Protein AF-A0A9W9NJ35-F1 (afdb_monomer_lite)

Structure (mmCIF, N/CA/C/O backbone):
data_AF-A0A9W9NJ35-F1
#
_entry.id   AF-A0A9W9NJ35-F1
#
loop_
_atom_site.group_PDB
_atom_site.id
_atom_site.type_symbol
_atom_site.label_atom_id
_atom_site.label_alt_id
_atom_site.label_comp_id
_atom_site.label_asym_id
_atom_site.label_entity_id
_atom_site.label_seq_id
_atom_site.pdbx_PDB_ins_code
_atom_site.Cartn_x
_atom_site.Cartn_y
_atom_site.Cartn_z
_atom_site.occupancy
_atom_site.B_iso_or_equiv
_atom_site.auth_seq_id
_atom_site.auth_comp_id
_atom_site.auth_asym_id
_atom_site.auth_atom_id
_atom_site.pdbx_PDB_model_num
ATOM 1 N N . MET A 1 1 ? 21.154 18.609 -29.945 1.00 45.62 1 MET A N 1
ATOM 2 C CA . MET A 1 1 ? 19.701 18.382 -30.105 1.00 45.62 1 MET A CA 1
ATOM 3 C C . MET A 1 1 ? 19.302 18.944 -31.470 1.00 45.62 1 MET A C 1
ATOM 5 O O . MET A 1 1 ? 18.769 20.033 -31.509 1.00 45.62 1 MET A O 1
ATOM 9 N N . ASN A 1 2 ? 19.671 18.305 -32.590 1.00 49.88 2 ASN A N 1
ATOM 10 C CA . ASN A 1 2 ? 19.372 18.842 -33.936 1.00 49.88 2 ASN A CA 1
ATOM 11 C C . ASN A 1 2 ? 19.050 17.774 -35.007 1.00 49.88 2 ASN A C 1
ATOM 13 O O . ASN A 1 2 ? 18.832 18.149 -36.150 1.00 49.88 2 ASN A O 1
ATOM 17 N N . ASP A 1 3 ? 18.940 16.488 -34.658 1.00 59.53 3 ASP A N 1
ATOM 18 C CA . ASP A 1 3 ? 18.770 15.408 -35.653 1.00 59.53 3 ASP A CA 1
ATOM 19 C C . ASP A 1 3 ? 17.354 14.811 -35.706 1.00 59.53 3 ASP A C 1
ATOM 21 O O . ASP A 1 3 ? 17.168 13.680 -36.142 1.00 59.53 3 ASP A O 1
ATOM 25 N N . ILE A 1 4 ? 16.332 15.551 -35.266 1.00 57.06 4 ILE A N 1
ATOM 26 C CA . ILE A 1 4 ? 14.938 15.096 -35.372 1.00 57.06 4 ILE A CA 1
ATOM 27 C C . ILE A 1 4 ? 14.240 15.953 -36.432 1.00 57.06 4 ILE A C 1
ATOM 29 O O . ILE A 1 4 ? 14.118 17.168 -36.235 1.00 57.06 4 ILE A O 1
ATOM 33 N N . PRO A 1 5 ? 13.802 15.374 -37.568 1.00 60.50 5 PRO A N 1
ATOM 34 C CA . PRO A 1 5 ? 13.042 16.104 -38.572 1.00 60.50 5 PRO A CA 1
ATOM 35 C C . PRO A 1 5 ? 11.816 16.757 -37.931 1.00 60.50 5 PRO A C 1
ATOM 37 O O . PRO A 1 5 ? 11.020 16.081 -37.286 1.00 60.50 5 PRO A O 1
ATOM 40 N N . LYS A 1 6 ? 11.627 18.066 -38.138 1.00 56.66 6 LYS A N 1
ATOM 41 C CA . LYS A 1 6 ? 10.505 18.835 -37.557 1.00 56.66 6 LYS A CA 1
ATOM 42 C C . LYS A 1 6 ? 9.113 18.284 -37.912 1.00 56.66 6 LYS A C 1
ATOM 44 O O . LYS A 1 6 ? 8.142 18.650 -37.264 1.00 56.66 6 LYS A O 1
ATOM 49 N N . SER A 1 7 ? 9.009 17.451 -38.950 1.00 55.34 7 SER A N 1
ATOM 50 C CA . SER A 1 7 ? 7.774 16.793 -39.393 1.00 55.34 7 SER A CA 1
ATOM 51 C C . SER A 1 7 ? 7.452 15.499 -38.641 1.00 55.34 7 SER A C 1
ATOM 53 O O . SER A 1 7 ? 6.355 14.968 -38.795 1.00 55.34 7 SER A O 1
ATOM 55 N N . TRP A 1 8 ? 8.391 14.957 -37.867 1.00 54.59 8 TRP A N 1
ATOM 56 C CA . TRP A 1 8 ? 8.131 13.817 -37.002 1.00 54.59 8 TRP A CA 1
ATOM 57 C C . TRP A 1 8 ? 7.462 14.330 -35.730 1.00 54.59 8 TRP A C 1
ATOM 59 O O . TRP A 1 8 ? 8.058 15.100 -34.980 1.00 54.59 8 TRP A O 1
ATOM 69 N N . ASN A 1 9 ? 6.230 13.883 -35.474 1.00 55.53 9 ASN A N 1
ATOM 70 C CA . ASN A 1 9 ? 5.569 14.037 -34.176 1.00 55.53 9 ASN A CA 1
ATOM 71 C C . ASN A 1 9 ? 6.207 13.070 -33.162 1.00 55.53 9 ASN A C 1
ATOM 73 O O . ASN A 1 9 ? 5.555 12.185 -32.614 1.00 55.53 9 ASN A O 1
ATOM 77 N N . TRP A 1 10 ? 7.529 13.162 -33.032 1.00 54.72 10 TRP A N 1
ATOM 78 C CA . TRP A 1 10 ? 8.332 12.320 -32.172 1.00 54.72 10 TRP A CA 1
ATOM 79 C C . TRP A 1 10 ? 8.261 12.887 -30.760 1.00 54.72 10 TRP A C 1
ATOM 81 O O . TRP A 1 10 ? 8.667 14.024 -30.513 1.00 54.72 10 TRP A O 1
ATOM 91 N N . SER A 1 11 ? 7.729 12.083 -29.849 1.00 58.84 11 SER A N 1
ATOM 92 C CA . SER A 1 11 ? 7.781 12.346 -28.421 1.00 58.84 11 SER A CA 1
ATOM 93 C C . SER A 1 11 ? 8.918 11.516 -27.834 1.00 58.84 11 SER A C 1
ATOM 95 O O . SER A 1 11 ? 9.026 10.333 -28.163 1.00 58.84 11 SER A O 1
ATOM 97 N N . PRO A 1 12 ? 9.760 12.085 -26.954 1.00 57.12 12 PRO A N 1
ATOM 98 C CA . PRO A 1 12 ? 10.625 11.257 -26.137 1.00 57.12 12 PRO A CA 1
ATOM 99 C C . PRO A 1 12 ? 9.782 10.319 -25.281 1.00 57.12 12 PRO A C 1
ATOM 101 O O . PRO A 1 12 ? 10.255 9.255 -24.930 1.00 57.12 12 PRO A O 1
ATOM 104 N N . ASP A 1 13 ? 8.556 10.667 -24.922 1.00 58.81 13 ASP A N 1
ATOM 105 C CA . ASP A 1 13 ? 7.702 9.802 -24.122 1.00 58.81 13 ASP A CA 1
ATOM 106 C C . ASP A 1 13 ? 7.042 8.766 -25.042 1.00 58.81 13 ASP A C 1
ATOM 108 O O . ASP A 1 13 ? 6.435 9.129 -26.049 1.00 58.81 13 ASP A O 1
ATOM 112 N N . GLU A 1 14 ? 7.219 7.476 -24.734 1.00 65.00 14 GLU A N 1
ATOM 113 C CA . GLU A 1 14 ? 6.602 6.354 -25.461 1.00 65.00 14 GLU A CA 1
ATOM 114 C C . GLU A 1 14 ? 5.110 6.319 -25.089 1.00 65.00 14 GLU A C 1
ATOM 116 O O . GLU A 1 14 ? 4.676 5.519 -24.267 1.00 65.00 14 GLU A O 1
ATOM 121 N N . LEU A 1 15 ? 4.349 7.280 -25.626 1.00 65.00 15 LEU A N 1
ATOM 122 C CA . LEU A 1 15 ? 2.943 7.545 -25.288 1.00 65.00 15 LEU A CA 1
ATOM 123 C C . LEU A 1 15 ? 2.001 6.379 -25.639 1.00 65.00 15 LEU A C 1
ATOM 125 O O . LEU A 1 15 ? 0.832 6.410 -25.263 1.00 65.00 15 LEU A O 1
ATOM 129 N N . ASP A 1 16 ? 2.489 5.389 -26.388 1.00 74.81 16 ASP A N 1
ATOM 130 C CA . ASP A 1 16 ? 1.792 4.149 -26.731 1.00 74.81 16 ASP A CA 1
ATOM 131 C C . ASP A 1 16 ? 1.965 3.040 -25.683 1.00 74.81 16 ASP A C 1
ATOM 133 O O . ASP A 1 16 ? 1.246 2.042 -25.741 1.00 74.81 16 ASP A O 1
ATOM 137 N N . LEU A 1 17 ? 2.899 3.192 -24.741 1.00 72.69 17 LEU A N 1
ATOM 138 C CA . LEU A 1 17 ? 3.144 2.223 -23.680 1.00 72.69 17 LEU A CA 1
ATOM 139 C C . LEU A 1 17 ? 2.465 2.648 -22.379 1.00 72.69 17 LEU A C 1
ATOM 141 O O . LEU A 1 17 ? 2.533 3.808 -21.968 1.00 72.69 17 LEU A O 1
ATOM 145 N N . ASP A 1 18 ? 1.847 1.675 -21.709 1.00 73.00 18 ASP A N 1
ATOM 146 C CA . ASP A 1 18 ? 1.444 1.842 -20.317 1.00 73.00 18 ASP A CA 1
ATOM 147 C C . ASP A 1 18 ? 2.703 2.051 -19.468 1.00 73.00 18 ASP A C 1
ATOM 149 O O . ASP A 1 18 ? 3.617 1.223 -19.476 1.00 73.00 18 ASP A O 1
ATOM 153 N N . THR A 1 19 ? 2.735 3.154 -18.721 1.00 70.88 19 THR A N 1
ATOM 154 C CA . THR A 1 19 ? 3.855 3.537 -17.859 1.00 70.88 19 THR A CA 1
ATOM 155 C C . THR A 1 19 ? 4.225 2.472 -16.829 1.00 70.88 19 THR A C 1
ATOM 157 O O . THR A 1 19 ? 5.384 2.422 -16.393 1.00 70.88 19 THR A O 1
ATOM 160 N N . ASP A 1 20 ? 3.262 1.630 -16.450 1.00 71.06 20 ASP A N 1
ATOM 161 C CA . ASP A 1 20 ? 3.437 0.565 -15.465 1.00 71.06 20 ASP A CA 1
ATOM 162 C C . ASP A 1 20 ? 3.867 -0.775 -16.095 1.00 71.06 20 ASP A C 1
ATOM 164 O O . ASP A 1 20 ? 4.310 -1.679 -15.375 1.00 71.06 20 ASP A O 1
ATOM 168 N N . ASP A 1 21 ? 3.851 -0.902 -17.429 1.00 82.88 21 ASP A N 1
ATOM 169 C CA . ASP A 1 21 ? 4.376 -2.077 -18.132 1.00 82.88 21 ASP A CA 1
ATOM 170 C C . ASP A 1 21 ? 5.906 -2.005 -18.264 1.00 82.88 21 ASP A C 1
ATOM 172 O O . ASP A 1 21 ? 6.500 -1.689 -19.301 1.00 82.88 21 ASP A O 1
ATOM 176 N N . ILE A 1 22 ? 6.571 -2.308 -17.146 1.00 84.81 22 ILE A N 1
ATOM 177 C CA . ILE A 1 22 ? 8.034 -2.310 -17.025 1.00 84.81 22 ILE A CA 1
ATOM 178 C C . ILE A 1 22 ? 8.686 -3.204 -18.090 1.00 84.81 22 ILE A C 1
ATOM 180 O O . ILE A 1 22 ? 9.747 -2.856 -18.612 1.00 84.81 22 ILE A O 1
ATOM 184 N N . ASP A 1 23 ? 8.086 -4.353 -18.407 1.00 89.50 23 ASP A N 1
ATOM 185 C CA . ASP A 1 23 ? 8.675 -5.314 -19.338 1.00 89.50 23 ASP A CA 1
ATOM 186 C C . ASP A 1 23 ? 8.563 -4.821 -20.789 1.00 89.50 23 ASP A C 1
ATOM 188 O O . ASP A 1 23 ? 9.555 -4.897 -21.526 1.00 89.50 23 ASP A O 1
ATOM 192 N N . ALA A 1 24 ? 7.429 -4.226 -21.177 1.00 87.69 24 ALA A N 1
ATOM 193 C CA . ALA A 1 24 ? 7.270 -3.589 -22.485 1.00 87.69 24 ALA A CA 1
ATOM 194 C C . ALA A 1 24 ? 8.226 -2.402 -22.665 1.00 87.69 24 ALA A C 1
ATOM 196 O O . ALA A 1 24 ? 8.876 -2.283 -23.706 1.00 87.69 24 ALA A O 1
ATOM 197 N N . HIS A 1 25 ? 8.403 -1.571 -21.633 1.00 86.06 25 HIS A N 1
ATOM 198 C CA . HIS A 1 25 ? 9.371 -0.473 -21.671 1.00 86.06 25 HIS A CA 1
ATOM 199 C C . HIS A 1 25 ? 10.817 -0.963 -21.814 1.00 86.06 25 HIS A C 1
ATOM 201 O O . HIS A 1 25 ? 11.588 -0.376 -22.573 1.00 86.06 25 HIS A O 1
ATOM 207 N N . ILE A 1 26 ? 11.210 -2.043 -21.130 1.00 89.56 26 ILE A N 1
ATOM 208 C CA . ILE A 1 26 ? 12.545 -2.643 -21.300 1.00 89.56 26 ILE A CA 1
ATOM 209 C C . ILE A 1 26 ? 12.735 -3.137 -22.737 1.00 89.56 26 ILE A C 1
ATOM 211 O O . ILE A 1 26 ? 13.785 -2.876 -23.326 1.00 89.56 26 ILE A O 1
ATOM 215 N N . ALA A 1 27 ? 11.744 -3.834 -23.298 1.00 91.75 27 ALA A N 1
ATOM 216 C CA . ALA A 1 27 ? 11.808 -4.349 -24.664 1.00 91.75 27 ALA A CA 1
ATOM 217 C C . ALA A 1 27 ? 11.936 -3.212 -25.690 1.00 91.75 27 ALA A C 1
ATOM 219 O O . ALA A 1 27 ? 12.869 -3.220 -26.494 1.00 91.75 27 ALA A O 1
ATOM 220 N N . ARG A 1 28 ? 11.081 -2.187 -25.592 1.00 88.50 28 ARG A N 1
ATOM 221 C CA . ARG A 1 28 ? 11.110 -1.018 -26.481 1.00 88.50 28 ARG A CA 1
ATOM 222 C C . ARG A 1 28 ? 12.419 -0.245 -26.371 1.00 88.50 28 ARG A C 1
ATOM 224 O O . ARG A 1 28 ? 12.995 0.125 -27.386 1.00 88.50 28 ARG A O 1
ATOM 231 N N . ASN A 1 29 ? 12.930 -0.028 -25.158 1.00 88.31 29 ASN A N 1
ATOM 232 C CA . ASN A 1 29 ? 14.206 0.667 -24.986 1.00 88.31 29 ASN A CA 1
ATOM 233 C C . ASN A 1 29 ? 15.354 -0.089 -25.682 1.00 88.31 29 ASN A C 1
ATOM 235 O O . ASN A 1 29 ? 16.216 0.553 -26.271 1.00 88.31 29 ASN A O 1
ATOM 239 N N . LYS A 1 30 ? 15.360 -1.431 -25.652 1.00 91.62 30 LYS A N 1
ATOM 240 C CA . LYS A 1 30 ? 16.362 -2.245 -26.365 1.00 91.62 30 LYS A CA 1
ATOM 241 C C . LYS A 1 30 ? 16.240 -2.114 -27.885 1.00 91.62 30 LYS A C 1
ATOM 243 O O . LYS A 1 30 ? 17.256 -1.882 -28.529 1.00 91.62 30 LYS A O 1
ATOM 248 N N . GLU A 1 31 ? 15.022 -2.181 -28.421 1.00 91.19 31 GLU A N 1
ATOM 249 C CA . GLU A 1 31 ? 14.735 -1.979 -29.852 1.00 91.19 31 GLU A CA 1
ATOM 250 C C . GLU A 1 31 ? 15.237 -0.608 -30.338 1.00 91.19 31 GLU A C 1
ATOM 252 O O . GLU A 1 31 ? 15.989 -0.519 -31.302 1.00 91.19 31 GLU A O 1
ATOM 257 N N . ARG A 1 32 ? 14.930 0.474 -29.608 1.00 86.62 32 ARG A N 1
ATOM 258 C CA . ARG A 1 32 ? 15.373 1.837 -29.967 1.00 86.62 32 ARG A CA 1
ATOM 259 C C . ARG A 1 32 ? 16.893 2.004 -29.958 1.00 86.62 32 ARG A C 1
ATOM 261 O O . ARG A 1 32 ? 17.424 2.754 -30.777 1.00 86.62 32 ARG A O 1
ATOM 268 N N . ILE A 1 33 ? 17.586 1.335 -29.033 1.00 88.88 33 ILE A N 1
ATOM 269 C CA . ILE A 1 33 ? 19.055 1.324 -28.983 1.00 88.88 33 ILE A CA 1
ATOM 270 C C . ILE A 1 33 ? 19.617 0.599 -30.210 1.00 88.88 33 ILE A C 1
ATOM 272 O O . ILE A 1 33 ? 20.556 1.108 -30.822 1.00 88.88 33 ILE A O 1
ATOM 276 N N . GLU A 1 34 ? 19.040 -0.548 -30.577 1.00 91.88 34 GLU A N 1
ATOM 277 C CA . GLU A 1 34 ? 19.441 -1.335 -31.752 1.00 91.88 34 GLU A CA 1
ATOM 278 C C . GLU A 1 34 ? 19.224 -0.562 -33.063 1.00 91.88 34 GLU A C 1
ATOM 280 O O . GLU A 1 34 ? 20.121 -0.520 -33.904 1.00 91.88 34 GLU A O 1
ATOM 285 N N . ASP A 1 35 ? 18.109 0.163 -33.176 1.00 88.69 35 ASP A N 1
ATOM 286 C CA . ASP A 1 35 ? 17.793 1.038 -34.315 1.00 88.69 35 ASP A CA 1
ATOM 287 C C . ASP A 1 35 ? 18.640 2.326 -34.366 1.00 88.69 35 ASP A C 1
ATOM 289 O O . ASP A 1 35 ? 18.513 3.135 -35.291 1.00 88.69 35 ASP A O 1
ATOM 293 N N . GLY A 1 36 ? 19.483 2.577 -33.359 1.00 84.94 36 GLY A N 1
ATOM 294 C CA . GLY A 1 36 ? 20.287 3.797 -33.261 1.00 84.94 36 GLY A CA 1
ATOM 295 C C . GLY A 1 36 ? 19.465 5.069 -33.016 1.00 84.94 36 GLY A C 1
ATOM 296 O O . GLY A 1 36 ? 19.964 6.182 -33.214 1.00 84.94 36 GLY A O 1
ATOM 297 N N . ILE A 1 37 ? 18.219 4.942 -32.556 1.00 77.38 37 ILE A N 1
ATOM 298 C CA . ILE A 1 37 ? 17.334 6.070 -32.252 1.00 77.38 37 ILE A CA 1
ATOM 299 C C . ILE A 1 37 ? 17.707 6.611 -30.874 1.00 77.38 37 ILE A C 1
ATOM 301 O O . ILE A 1 37 ? 17.349 6.035 -29.854 1.00 77.38 37 ILE A O 1
ATOM 305 N N . LEU A 1 38 ? 18.426 7.738 -30.832 1.00 80.62 38 LEU A N 1
ATOM 306 C CA . LEU A 1 38 ? 18.873 8.398 -29.591 1.00 80.62 38 LEU A CA 1
ATOM 307 C C . LEU A 1 38 ? 19.425 7.412 -28.534 1.00 80.62 38 LEU A C 1
ATOM 309 O O . LEU A 1 38 ? 18.987 7.443 -27.378 1.00 80.62 38 LEU A O 1
ATOM 313 N N . PRO A 1 39 ? 20.405 6.560 -28.883 1.00 83.88 39 PRO A N 1
ATOM 314 C CA . PRO A 1 39 ? 20.797 5.399 -28.079 1.00 83.88 39 PRO A CA 1
ATOM 315 C C . PRO A 1 39 ? 21.138 5.770 -26.631 1.00 83.88 39 PRO A C 1
ATOM 317 O O . PRO A 1 39 ? 20.656 5.143 -25.696 1.00 83.88 39 PRO A O 1
ATOM 320 N N . ARG A 1 40 ? 21.843 6.888 -26.415 1.00 83.81 40 ARG A N 1
ATOM 321 C CA . ARG A 1 40 ? 22.195 7.372 -25.070 1.00 83.81 40 ARG A CA 1
ATOM 322 C C . ARG A 1 40 ? 20.981 7.670 -24.174 1.00 83.81 40 ARG A C 1
ATOM 324 O O . ARG A 1 40 ? 21.056 7.472 -22.963 1.00 83.81 40 ARG A O 1
ATOM 331 N N . LEU A 1 41 ? 19.882 8.185 -24.734 1.00 84.88 41 LEU A N 1
ATOM 332 C CA . LEU A 1 41 ? 18.653 8.452 -23.975 1.00 84.88 41 LEU A CA 1
ATOM 333 C C . LEU A 1 41 ? 18.012 7.133 -23.532 1.00 84.88 41 LEU A C 1
ATOM 335 O O . LEU A 1 41 ? 17.668 6.967 -22.359 1.00 84.88 41 LEU A O 1
ATOM 339 N N . PHE A 1 42 ? 17.889 6.191 -24.464 1.00 85.88 42 PHE A N 1
ATOM 340 C CA . PHE A 1 42 ? 17.260 4.901 -24.213 1.00 85.88 42 PHE A CA 1
ATOM 341 C C . PHE A 1 42 ? 18.121 3.978 -23.342 1.00 85.88 42 PHE A C 1
ATOM 343 O O . PHE A 1 42 ? 17.565 3.234 -22.545 1.00 85.88 42 PHE A O 1
ATOM 350 N N . GLU A 1 43 ? 19.450 4.103 -23.352 1.00 89.06 43 GLU A N 1
ATOM 351 C CA . GLU A 1 43 ? 20.352 3.441 -22.393 1.00 89.06 43 GLU A CA 1
ATOM 352 C C . GLU A 1 43 ? 20.153 3.929 -20.950 1.00 89.06 43 GLU A C 1
ATOM 354 O O . GLU A 1 43 ? 20.239 3.153 -19.995 1.00 89.06 43 GLU A O 1
ATOM 359 N N . ILE A 1 44 ? 19.917 5.232 -20.753 1.00 87.12 44 ILE A N 1
ATOM 360 C CA . ILE A 1 44 ? 19.599 5.778 -19.425 1.00 87.12 44 ILE A CA 1
ATOM 361 C C . ILE A 1 44 ? 18.261 5.209 -18.953 1.00 87.12 44 ILE A C 1
ATOM 363 O O . ILE A 1 44 ? 18.173 4.705 -17.836 1.00 87.12 44 ILE A O 1
ATOM 367 N N . ARG A 1 45 ? 17.240 5.234 -19.814 1.00 87.06 45 ARG A N 1
ATOM 368 C CA . ARG A 1 45 ? 15.911 4.705 -19.484 1.00 87.06 45 ARG A CA 1
ATOM 369 C C . ARG A 1 45 ? 15.919 3.208 -19.230 1.00 87.06 45 ARG A C 1
ATOM 371 O O . ARG A 1 45 ? 15.330 2.775 -18.245 1.00 87.06 45 ARG A O 1
ATOM 378 N N . LEU A 1 46 ? 16.616 2.435 -20.059 1.00 89.62 46 LEU A N 1
ATOM 379 C CA . LEU A 1 46 ? 16.770 0.996 -19.886 1.00 89.62 46 LEU A CA 1
ATOM 380 C C . LEU A 1 46 ? 17.305 0.678 -18.489 1.00 89.62 46 LEU A C 1
ATOM 382 O O . LEU A 1 46 ? 16.680 -0.099 -17.776 1.00 89.62 46 LEU A O 1
ATOM 386 N N . ARG A 1 47 ? 18.374 1.356 -18.051 1.00 90.19 47 ARG A N 1
ATOM 387 C CA . ARG A 1 47 ? 18.923 1.178 -16.696 1.00 90.19 47 ARG A CA 1
ATOM 388 C C . ARG A 1 47 ? 17.911 1.486 -15.595 1.00 90.19 47 ARG A C 1
ATOM 390 O O . ARG A 1 47 ? 17.871 0.779 -14.592 1.00 90.19 47 ARG A O 1
ATOM 397 N N . GLU A 1 48 ? 17.102 2.530 -15.751 1.00 88.06 48 GLU 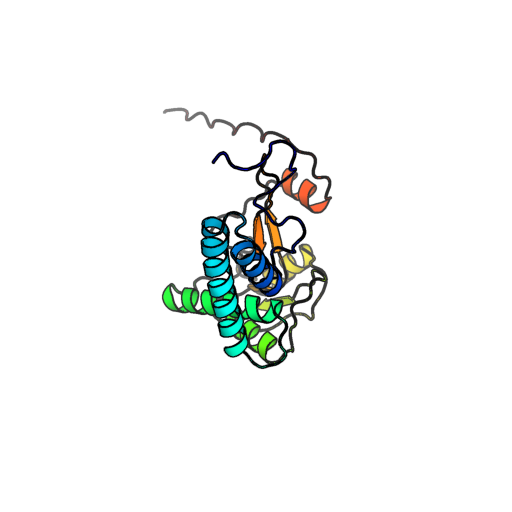A N 1
ATOM 398 C CA . GLU A 1 48 ? 16.070 2.870 -14.765 1.00 88.06 48 GLU A CA 1
ATOM 399 C C . GLU A 1 48 ? 14.956 1.814 -14.713 1.00 88.06 48 GLU A C 1
ATOM 401 O O . GLU A 1 48 ? 14.571 1.383 -13.626 1.00 88.06 48 GLU A O 1
ATOM 406 N N . TYR A 1 49 ? 14.480 1.324 -15.860 1.00 86.81 49 TYR A N 1
ATOM 407 C CA . TYR A 1 49 ? 13.481 0.251 -15.888 1.00 86.81 49 TYR A CA 1
ATOM 408 C C . TYR A 1 49 ? 14.044 -1.097 -15.414 1.00 86.81 49 TYR A C 1
ATOM 410 O O . TYR A 1 49 ? 13.341 -1.832 -14.727 1.00 86.81 49 TYR A O 1
ATOM 418 N N . GLU A 1 50 ? 15.312 -1.413 -15.684 1.00 90.69 50 GLU A N 1
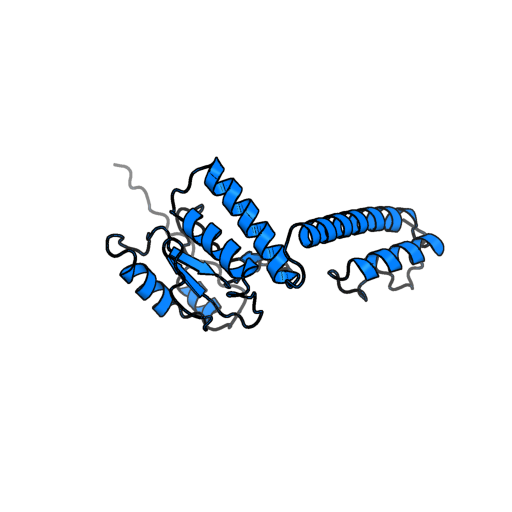ATOM 419 C CA . GLU A 1 50 ? 15.976 -2.609 -15.148 1.00 90.69 50 GLU A CA 1
ATOM 420 C C . GLU A 1 50 ? 16.073 -2.567 -13.617 1.00 90.69 50 GLU A C 1
ATOM 422 O O . GLU A 1 50 ? 15.785 -3.569 -12.959 1.00 90.69 50 GLU A O 1
ATOM 427 N N . LYS A 1 51 ? 16.386 -1.404 -13.025 1.00 89.69 51 LYS A N 1
ATOM 428 C CA . LYS A 1 51 ? 16.318 -1.215 -11.564 1.00 89.69 51 LYS A CA 1
ATOM 429 C C . LYS A 1 51 ? 14.897 -1.412 -11.037 1.00 89.69 51 LYS A C 1
ATOM 431 O O . LYS A 1 51 ? 14.718 -2.113 -10.043 1.00 89.69 51 LYS A O 1
ATOM 436 N N . LYS A 1 52 ? 13.889 -0.828 -11.700 1.00 86.38 52 LYS A N 1
ATOM 437 C CA . LYS A 1 52 ? 12.472 -1.007 -11.328 1.00 86.38 52 LYS A CA 1
ATOM 438 C C . LYS A 1 52 ? 12.059 -2.477 -11.382 1.00 86.38 52 LYS A C 1
ATOM 440 O O . LYS A 1 52 ? 11.406 -2.955 -10.460 1.00 86.38 52 LYS A O 1
ATOM 445 N N . LYS A 1 53 ? 12.479 -3.208 -12.418 1.00 88.94 53 LYS A N 1
ATOM 446 C CA . LYS A 1 53 ? 12.229 -4.647 -12.555 1.00 88.94 53 LYS A CA 1
ATOM 447 C C . LYS A 1 53 ? 12.892 -5.445 -11.439 1.00 88.94 53 LYS A C 1
ATOM 449 O O . LYS A 1 53 ? 12.219 -6.232 -10.789 1.00 88.94 53 LYS A O 1
ATOM 454 N N . ALA A 1 54 ? 14.172 -5.199 -11.163 1.00 89.81 54 ALA A N 1
ATOM 455 C CA . ALA A 1 54 ? 14.877 -5.871 -10.075 1.00 89.81 54 ALA A CA 1
ATOM 456 C C . ALA A 1 54 ? 14.197 -5.624 -8.717 1.00 89.81 54 ALA A C 1
ATOM 458 O O . ALA A 1 54 ? 14.039 -6.552 -7.927 1.00 89.81 54 ALA A O 1
ATOM 459 N N . TYR A 1 55 ? 13.738 -4.394 -8.471 1.00 86.38 55 TYR A N 1
ATOM 460 C CA . TYR A 1 55 ? 12.972 -4.057 -7.273 1.00 86.38 55 TYR A CA 1
ATOM 461 C C . TYR A 1 55 ? 11.617 -4.782 -7.225 1.00 86.38 55 TYR A C 1
ATOM 463 O O . TYR A 1 55 ? 11.277 -5.371 -6.200 1.00 86.38 55 TYR A O 1
ATOM 471 N N . ARG A 1 56 ? 10.869 -4.821 -8.338 1.00 86.12 56 ARG A N 1
ATOM 472 C CA . ARG A 1 56 ? 9.616 -5.590 -8.464 1.00 86.12 56 ARG A CA 1
ATOM 473 C C . ARG A 1 56 ? 9.837 -7.066 -8.139 1.00 86.12 56 ARG A C 1
ATOM 475 O O . ARG A 1 56 ? 9.123 -7.628 -7.313 1.00 86.12 56 ARG A O 1
ATOM 482 N N . ASP A 1 57 ? 10.843 -7.677 -8.748 1.00 88.88 57 ASP A N 1
ATOM 483 C CA . ASP A 1 57 ? 11.147 -9.098 -8.585 1.00 88.88 57 ASP A CA 1
ATOM 484 C C . ASP A 1 57 ? 11.623 -9.403 -7.147 1.00 88.88 57 ASP A C 1
ATOM 486 O O . ASP A 1 57 ? 11.269 -10.434 -6.564 1.00 88.88 57 ASP A O 1
ATOM 490 N N . GLN A 1 58 ? 12.347 -8.472 -6.514 1.00 89.81 58 GLN A N 1
ATOM 491 C CA . GLN A 1 58 ? 12.693 -8.546 -5.093 1.00 89.81 58 GLN A CA 1
ATOM 492 C C . GLN A 1 58 ? 11.447 -8.499 -4.197 1.00 89.81 58 GLN A C 1
ATOM 494 O O . GLN A 1 58 ? 11.323 -9.314 -3.283 1.00 89.81 58 GLN A O 1
ATOM 499 N N . MET A 1 59 ? 10.506 -7.586 -4.454 1.00 87.38 59 MET A N 1
ATOM 500 C CA . MET A 1 59 ? 9.258 -7.514 -3.688 1.00 87.38 59 MET A CA 1
ATOM 501 C C . MET A 1 59 ? 8.452 -8.810 -3.814 1.00 87.38 59 MET A C 1
ATOM 503 O O . MET A 1 59 ? 8.059 -9.375 -2.793 1.00 87.38 59 MET A O 1
ATOM 507 N N . ILE A 1 60 ? 8.282 -9.317 -5.041 1.00 88.31 60 ILE A N 1
ATOM 508 C CA . ILE A 1 60 ? 7.569 -10.573 -5.319 1.00 88.31 60 ILE A CA 1
ATOM 509 C C . ILE A 1 60 ? 8.221 -11.745 -4.582 1.00 88.31 60 ILE A C 1
ATOM 511 O O . ILE A 1 60 ? 7.531 -12.533 -3.941 1.00 88.31 60 ILE A O 1
ATOM 515 N N . SER A 1 61 ? 9.549 -11.861 -4.644 1.00 90.06 61 SER A N 1
ATOM 516 C CA . SER A 1 61 ? 10.274 -12.955 -3.982 1.00 90.06 61 SER A CA 1
ATOM 517 C C . SER A 1 61 ? 10.257 -12.873 -2.452 1.00 90.06 61 SER A C 1
ATOM 519 O O . SER A 1 61 ? 10.458 -13.891 -1.790 1.00 90.06 61 SER A O 1
ATOM 521 N N . SER A 1 62 ? 9.989 -11.694 -1.881 1.00 88.62 62 SER A N 1
ATOM 522 C CA . SER A 1 62 ? 9.899 -11.489 -0.430 1.00 88.62 62 SER A CA 1
ATOM 523 C C . SER A 1 62 ? 8.562 -11.915 0.188 1.00 88.62 62 SER A C 1
ATOM 525 O O . SER A 1 62 ? 8.426 -11.887 1.415 1.00 88.62 62 SER A O 1
ATOM 527 N N . GLU A 1 63 ? 7.581 -12.289 -0.636 1.00 92.38 63 GLU A N 1
ATOM 528 C CA . GLU A 1 63 ? 6.220 -12.615 -0.214 1.00 92.38 63 GLU A CA 1
ATOM 529 C C . GLU A 1 63 ? 5.755 -14.000 -0.705 1.00 92.38 63 GLU A C 1
ATOM 531 O O . GLU A 1 63 ? 6.333 -14.576 -1.632 1.00 92.38 63 GLU A O 1
ATOM 536 N N . PRO A 1 64 ? 4.708 -14.583 -0.084 1.00 89.88 64 PRO A N 1
ATOM 537 C CA . PRO A 1 64 ? 4.118 -15.834 -0.545 1.00 89.88 64 PRO A CA 1
ATOM 538 C C . PRO A 1 64 ? 3.677 -15.772 -2.014 1.00 89.88 64 PRO A C 1
ATOM 540 O O . PRO A 1 64 ? 3.085 -14.794 -2.471 1.00 89.88 64 PRO A O 1
ATOM 543 N N . LYS A 1 65 ? 3.901 -16.866 -2.755 1.00 89.69 65 LYS A N 1
ATOM 544 C CA . LYS A 1 65 ? 3.477 -16.978 -4.160 1.00 89.69 65 LYS A CA 1
ATOM 545 C C . LYS A 1 65 ? 1.967 -16.790 -4.295 1.00 89.69 65 LYS A C 1
ATOM 547 O O . LYS A 1 65 ? 1.218 -17.319 -3.479 1.00 89.69 65 LYS A O 1
ATOM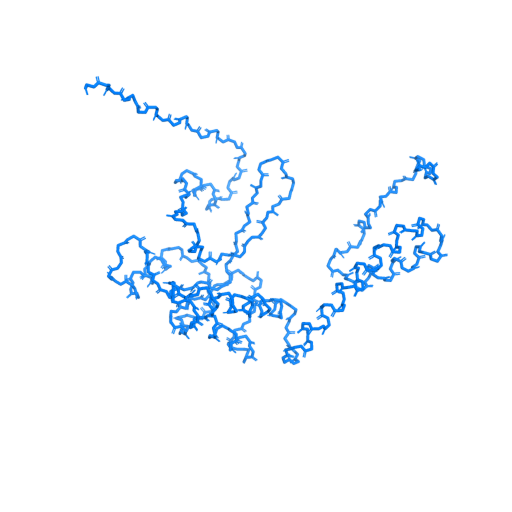 552 N N . GLY A 1 66 ? 1.520 -16.136 -5.367 1.00 86.75 66 GLY A N 1
ATOM 553 C CA . GLY A 1 66 ? 0.099 -16.013 -5.720 1.00 86.75 66 GLY A CA 1
ATOM 554 C C . GLY A 1 66 ? -0.629 -14.816 -5.104 1.00 86.75 66 GLY A C 1
ATOM 555 O O . GLY A 1 66 ? -1.852 -14.784 -5.153 1.00 86.75 66 GLY A O 1
ATOM 556 N N . LEU A 1 67 ? 0.094 -13.860 -4.516 1.00 89.44 67 LEU A N 1
ATOM 557 C CA . LEU A 1 67 ? -0.460 -12.548 -4.177 1.00 89.44 67 LEU A CA 1
ATOM 558 C C . LEU A 1 67 ? -0.476 -11.641 -5.415 1.00 89.44 67 LEU A C 1
ATOM 560 O O . LEU A 1 67 ? 0.393 -11.753 -6.282 1.00 89.44 67 LEU A O 1
ATOM 564 N N . SER A 1 68 ? -1.462 -10.746 -5.491 1.00 89.06 68 SER A N 1
ATOM 565 C CA . SER A 1 68 ? -1.522 -9.724 -6.538 1.00 89.06 68 SER A CA 1
ATOM 566 C C . SER A 1 68 ? -0.418 -8.679 -6.339 1.00 89.06 68 SER A C 1
ATOM 568 O O . SER A 1 68 ? 0.048 -8.451 -5.220 1.00 89.06 68 SER A O 1
ATOM 570 N N . MET A 1 69 ? -0.006 -8.005 -7.418 1.00 83.31 69 MET A N 1
ATOM 571 C CA . MET A 1 69 ? 1.003 -6.944 -7.316 1.00 83.31 69 MET A CA 1
ATOM 572 C C . MET A 1 69 ? 0.559 -5.804 -6.398 1.00 83.31 69 MET A C 1
ATOM 574 O O . MET A 1 69 ? 1.384 -5.274 -5.661 1.00 83.31 69 MET A O 1
ATOM 578 N N . SER A 1 70 ? -0.732 -5.466 -6.380 1.00 83.88 70 SER A N 1
ATOM 579 C CA . SER A 1 70 ? -1.261 -4.434 -5.487 1.00 83.88 70 SER A CA 1
ATOM 580 C C . SER A 1 70 ? -1.123 -4.826 -4.015 1.00 83.88 70 SER A C 1
ATOM 582 O O . SER A 1 70 ? -0.675 -4.011 -3.211 1.00 83.88 70 SER A O 1
ATOM 584 N N . VAL A 1 71 ? -1.399 -6.090 -3.673 1.00 89.00 71 VAL A N 1
ATOM 585 C CA . VAL A 1 71 ? -1.179 -6.613 -2.315 1.00 89.00 71 VAL A CA 1
ATOM 586 C C . VAL A 1 71 ? 0.308 -6.615 -1.955 1.00 89.00 71 VAL A C 1
ATOM 588 O O . VAL A 1 71 ? 0.667 -6.226 -0.848 1.00 89.00 71 VAL A O 1
ATOM 591 N N . ILE A 1 72 ? 1.193 -7.005 -2.877 1.00 89.38 72 ILE A N 1
ATOM 592 C CA . ILE A 1 72 ? 2.647 -7.010 -2.639 1.00 89.38 72 ILE A CA 1
ATOM 593 C C . ILE A 1 72 ? 3.167 -5.589 -2.384 1.00 89.38 72 ILE A C 1
ATOM 595 O O . ILE A 1 72 ? 3.917 -5.368 -1.432 1.00 89.38 72 ILE A O 1
ATOM 599 N N . THR A 1 73 ? 2.745 -4.617 -3.193 1.00 84.81 73 THR A N 1
ATOM 600 C CA . THR A 1 73 ? 3.085 -3.202 -2.994 1.00 84.81 73 THR A CA 1
ATOM 601 C C . THR A 1 73 ? 2.586 -2.714 -1.637 1.00 84.81 73 THR A C 1
ATOM 603 O O . THR A 1 73 ? 3.358 -2.133 -0.874 1.00 84.81 73 THR A O 1
ATOM 606 N N . ARG A 1 74 ? 1.333 -3.025 -1.281 1.00 88.19 74 ARG A N 1
ATOM 607 C CA . ARG A 1 74 ? 0.759 -2.641 0.014 1.00 88.19 74 ARG A CA 1
ATOM 608 C C . ARG A 1 74 ? 1.500 -3.273 1.193 1.00 88.19 74 ARG A C 1
ATOM 610 O O . ARG A 1 74 ? 1.794 -2.589 2.171 1.00 88.19 74 ARG A O 1
ATOM 617 N N . LEU A 1 75 ? 1.870 -4.550 1.096 1.00 90.75 75 LEU A N 1
ATOM 618 C CA . LEU A 1 75 ? 2.686 -5.244 2.097 1.00 90.75 75 LEU A CA 1
ATOM 619 C C . LEU A 1 75 ? 4.052 -4.578 2.291 1.00 90.75 75 LEU A C 1
ATOM 621 O O . LEU A 1 75 ? 4.523 -4.483 3.425 1.00 90.75 75 LEU A O 1
ATOM 625 N N . THR A 1 76 ? 4.679 -4.092 1.220 1.00 87.44 76 THR A N 1
ATOM 626 C CA . THR A 1 76 ? 5.934 -3.333 1.312 1.00 87.44 76 THR A CA 1
ATOM 627 C C . THR A 1 76 ? 5.730 -2.026 2.083 1.00 87.44 76 THR A C 1
ATOM 629 O O . THR A 1 76 ? 6.454 -1.793 3.054 1.00 87.44 76 THR A O 1
ATOM 632 N N . SER A 1 77 ? 4.690 -1.245 1.765 1.00 86.62 77 SER A N 1
ATOM 633 C CA . SER A 1 77 ? 4.335 -0.028 2.516 1.00 86.62 77 SER A CA 1
ATOM 634 C C . SER A 1 77 ? 4.074 -0.316 3.998 1.00 86.62 77 SER A C 1
ATOM 636 O O . SER A 1 77 ? 4.610 0.366 4.871 1.00 86.62 77 SER A O 1
ATOM 638 N N . LEU A 1 78 ? 3.309 -1.369 4.311 1.00 89.19 78 LEU A N 1
ATOM 639 C CA . LEU A 1 78 ? 3.020 -1.781 5.690 1.00 89.19 78 LEU A CA 1
ATOM 640 C C . LEU A 1 78 ? 4.286 -2.181 6.458 1.00 89.19 78 LEU A C 1
ATOM 642 O O . LEU A 1 78 ? 4.431 -1.831 7.629 1.00 89.19 78 LEU A O 1
ATOM 646 N N . LYS A 1 79 ? 5.232 -2.883 5.822 1.00 91.12 79 LYS A N 1
ATOM 647 C CA . LYS A 1 79 ? 6.523 -3.219 6.447 1.00 91.12 79 LYS A CA 1
ATOM 648 C C . LYS A 1 79 ? 7.358 -1.981 6.744 1.00 91.12 79 LYS A C 1
ATOM 650 O O . LYS A 1 79 ? 8.026 -1.945 7.774 1.00 91.12 79 LYS A O 1
ATOM 655 N N . ASP A 1 80 ? 7.360 -0.998 5.855 1.00 86.50 80 ASP A N 1
ATOM 656 C CA . ASP A 1 80 ? 8.124 0.227 6.069 1.00 86.50 80 ASP A CA 1
ATOM 657 C C . ASP A 1 80 ? 7.487 1.093 7.159 1.00 86.50 80 ASP A C 1
ATOM 659 O O . ASP A 1 80 ? 8.199 1.551 8.055 1.00 86.50 80 ASP A O 1
ATOM 663 N N . MET A 1 81 ? 6.154 1.193 7.194 1.00 86.25 81 MET A N 1
ATOM 664 C CA . MET A 1 81 ? 5.432 1.807 8.316 1.00 86.25 81 MET A CA 1
ATOM 665 C C . MET A 1 81 ? 5.726 1.100 9.636 1.00 86.25 81 MET A C 1
ATOM 667 O O . MET A 1 81 ? 6.036 1.761 10.624 1.00 86.25 81 MET A O 1
ATOM 671 N N . LYS A 1 82 ? 5.717 -0.239 9.654 1.00 90.75 82 LYS A N 1
ATOM 672 C CA . LYS A 1 82 ? 6.091 -1.024 10.835 1.00 90.75 82 LYS A CA 1
ATOM 673 C C . LYS A 1 82 ? 7.476 -0.636 11.354 1.00 90.75 82 LYS A C 1
ATOM 675 O O . LYS A 1 82 ? 7.608 -0.334 12.535 1.00 90.75 82 LYS A O 1
ATOM 680 N N . LYS A 1 83 ? 8.490 -0.588 10.481 1.00 90.38 83 LYS A N 1
ATOM 681 C CA . LYS A 1 83 ? 9.856 -0.186 10.868 1.00 90.38 83 LYS A CA 1
ATOM 682 C C . LYS A 1 83 ? 9.895 1.234 11.437 1.00 90.38 83 LYS A C 1
ATOM 684 O O . LYS A 1 83 ? 10.637 1.487 12.381 1.00 90.38 83 LYS A O 1
ATOM 689 N N . ILE A 1 84 ? 9.136 2.164 10.850 1.00 87.81 84 ILE A N 1
ATOM 690 C CA . ILE A 1 84 ? 9.069 3.558 11.311 1.00 87.81 84 ILE A CA 1
ATOM 691 C C . ILE A 1 84 ? 8.444 3.629 12.707 1.00 87.81 84 ILE A C 1
ATOM 693 O O . ILE A 1 84 ? 9.033 4.256 13.583 1.00 87.81 84 ILE A O 1
ATOM 697 N N . LEU A 1 85 ? 7.315 2.953 12.931 1.00 87.06 85 LEU A N 1
ATOM 698 C CA . LEU A 1 85 ? 6.634 2.905 14.230 1.00 87.06 85 LEU A CA 1
ATOM 699 C C . LEU A 1 85 ? 7.503 2.232 15.304 1.00 87.06 85 LEU A C 1
ATOM 701 O O . LEU A 1 85 ? 7.611 2.732 16.419 1.00 87.06 85 LEU A O 1
ATOM 705 N N . GLU A 1 86 ? 8.194 1.140 14.965 1.00 91.25 86 GLU A N 1
ATOM 706 C CA . GLU A 1 86 ? 9.128 0.464 15.879 1.00 91.25 86 GLU A CA 1
ATOM 707 C C . GLU A 1 86 ? 10.329 1.347 16.253 1.00 91.25 86 GLU A C 1
ATOM 709 O O . GLU A 1 86 ? 10.821 1.277 17.378 1.00 91.25 86 GLU A O 1
ATOM 714 N N . LYS A 1 87 ? 10.807 2.185 15.325 1.00 91.12 87 LYS A N 1
ATOM 715 C CA . LYS A 1 87 ? 11.972 3.054 15.539 1.00 91.12 87 LYS A CA 1
ATOM 716 C C . LYS A 1 87 ? 11.628 4.353 16.266 1.00 91.12 87 LYS A C 1
ATOM 718 O O . LYS A 1 87 ? 12.391 4.782 17.129 1.00 91.12 87 LYS A O 1
ATOM 723 N N . ASN A 1 88 ? 10.538 5.004 15.872 1.00 90.56 88 ASN A N 1
ATOM 724 C CA . ASN A 1 88 ? 10.197 6.357 16.311 1.00 90.56 88 ASN A CA 1
ATOM 725 C C . ASN A 1 88 ? 9.182 6.370 17.463 1.00 90.56 88 ASN A C 1
ATOM 727 O O . ASN A 1 88 ? 8.957 7.422 18.052 1.00 90.56 88 ASN A O 1
ATOM 731 N N . GLY A 1 89 ? 8.605 5.214 17.796 1.00 83.75 89 GLY A N 1
ATOM 732 C CA . GLY A 1 89 ? 7.522 5.092 18.760 1.00 83.75 89 GLY A CA 1
ATOM 733 C C . GLY A 1 89 ? 6.158 4.996 18.079 1.00 83.75 89 GLY A C 1
ATOM 734 O O . GLY A 1 89 ? 5.946 5.475 16.966 1.00 83.75 89 GLY A O 1
ATOM 735 N N . ASP A 1 90 ? 5.227 4.357 18.779 1.00 88.06 90 ASP A N 1
ATOM 736 C CA . ASP A 1 90 ? 3.868 4.089 18.311 1.00 88.06 90 ASP A CA 1
ATOM 737 C C . ASP A 1 90 ? 2.860 4.950 19.081 1.00 88.06 90 ASP A C 1
ATOM 739 O O . ASP A 1 90 ? 1.981 4.451 19.783 1.00 88.06 90 ASP A O 1
ATOM 743 N N . GLU A 1 91 ? 3.032 6.274 19.014 1.00 84.62 91 GLU A N 1
ATOM 744 C CA . GLU A 1 91 ? 2.242 7.217 19.818 1.00 84.62 91 GLU A CA 1
ATOM 745 C C . GLU A 1 91 ? 0.736 7.074 19.590 1.00 84.62 91 GLU A C 1
ATOM 747 O O . GLU A 1 91 ? -0.038 7.322 20.514 1.00 84.62 91 GLU A O 1
ATOM 752 N N . ASN A 1 92 ? 0.329 6.638 18.399 1.00 83.12 92 ASN A N 1
ATOM 753 C CA . ASN A 1 92 ? -1.068 6.481 18.002 1.00 83.12 92 ASN A CA 1
ATOM 754 C C . ASN A 1 92 ? -1.538 5.025 18.006 1.00 83.12 92 ASN A C 1
ATOM 756 O O . ASN A 1 92 ? -2.615 4.744 17.491 1.00 83.12 92 ASN A O 1
ATOM 760 N N . GLU A 1 93 ? -0.773 4.118 18.619 1.00 88.12 93 GLU A N 1
ATOM 761 C CA . GLU A 1 93 ? -1.137 2.712 18.852 1.00 88.12 93 GLU A CA 1
ATOM 762 C C . GLU A 1 93 ? -1.485 1.930 17.564 1.00 88.12 93 GLU A C 1
ATOM 764 O O . GLU A 1 93 ? -2.345 1.044 17.559 1.00 88.12 93 GLU A O 1
ATOM 769 N N . GLN A 1 94 ? -0.818 2.251 16.453 1.00 88.56 94 GLN A N 1
ATOM 770 C CA . GLN A 1 94 ? -1.062 1.683 15.125 1.00 88.56 94 GLN A CA 1
ATOM 771 C C . GLN A 1 94 ? -0.266 0.410 14.846 1.00 88.56 94 GLN A C 1
ATOM 773 O O . GLN A 1 94 ? -0.626 -0.355 13.947 1.00 88.56 94 GLN A O 1
ATOM 778 N N . LEU A 1 95 ? 0.782 0.113 15.617 1.00 91.12 95 LEU A N 1
ATOM 779 C CA . LEU A 1 95 ? 1.646 -1.042 15.364 1.00 91.12 95 LEU A CA 1
ATOM 780 C C . LEU A 1 95 ? 0.863 -2.363 15.393 1.00 91.12 95 LEU A C 1
ATOM 782 O O . LEU A 1 95 ? 1.133 -3.275 14.608 1.00 91.12 95 LEU A O 1
ATOM 786 N N . SER A 1 96 ? -0.143 -2.460 16.265 1.00 94.50 96 SER A N 1
ATOM 787 C CA . SER A 1 96 ? -1.027 -3.631 16.334 1.00 94.50 96 SER A CA 1
ATOM 788 C C . SER A 1 96 ? -1.867 -3.791 15.064 1.00 94.50 96 SER A C 1
ATOM 790 O O . SER A 1 96 ? -1.971 -4.902 14.544 1.00 94.50 96 SER A O 1
ATOM 792 N N . ASN A 1 97 ? -2.406 -2.693 14.522 1.00 92.69 97 ASN A N 1
ATOM 793 C CA . ASN A 1 97 ? -3.166 -2.699 13.268 1.00 92.69 97 ASN A CA 1
ATOM 794 C C . ASN A 1 97 ? -2.275 -3.085 12.087 1.00 92.69 97 ASN A C 1
ATOM 796 O O . ASN A 1 97 ? -2.614 -3.995 11.337 1.00 92.69 97 ASN A O 1
ATOM 800 N N . VAL A 1 98 ? -1.094 -2.473 11.971 1.00 93.69 98 VAL A N 1
ATOM 801 C CA . VAL A 1 98 ? -0.136 -2.770 10.895 1.00 93.69 98 VAL A CA 1
ATOM 802 C C . VAL A 1 98 ? 0.259 -4.248 10.896 1.00 93.69 98 VAL A C 1
ATOM 804 O O . VAL A 1 98 ? 0.245 -4.898 9.850 1.00 93.69 98 VAL A O 1
ATOM 807 N N . ASN A 1 99 ? 0.564 -4.821 12.064 1.00 96.44 99 ASN A N 1
ATOM 808 C CA . ASN A 1 99 ? 0.878 -6.247 12.168 1.00 96.44 99 ASN A CA 1
ATOM 809 C C . ASN A 1 99 ? -0.305 -7.136 11.755 1.00 96.44 99 ASN A C 1
ATOM 811 O O . ASN A 1 99 ? -0.104 -8.142 11.069 1.00 96.44 99 ASN A O 1
ATOM 815 N N . ALA A 1 100 ? -1.524 -6.769 12.153 1.00 96.81 100 ALA A N 1
ATOM 816 C CA . ALA A 1 100 ? -2.724 -7.523 11.818 1.00 96.81 100 ALA A CA 1
ATOM 817 C C . ALA A 1 100 ? -3.052 -7.463 10.317 1.00 96.81 100 ALA A C 1
ATOM 819 O O . ALA A 1 100 ? -3.376 -8.491 9.728 1.00 96.81 100 ALA A O 1
ATOM 820 N N . LEU A 1 101 ? -2.861 -6.309 9.674 1.00 95.06 101 LEU A N 1
ATOM 821 C CA . LEU A 1 101 ? -3.023 -6.132 8.228 1.00 95.06 101 LEU A CA 1
ATOM 822 C C . LEU A 1 101 ? -2.007 -6.949 7.430 1.00 95.06 101 LEU A C 1
ATOM 824 O O . LEU A 1 101 ? -2.386 -7.676 6.513 1.00 95.06 101 LEU A O 1
ATOM 828 N N . ILE A 1 102 ? -0.722 -6.900 7.809 1.00 95.12 102 ILE A N 1
ATOM 829 C CA . ILE A 1 102 ? 0.323 -7.729 7.180 1.00 95.12 102 ILE A CA 1
ATOM 830 C C . ILE A 1 102 ? -0.069 -9.207 7.234 1.00 95.12 102 ILE A C 1
ATOM 832 O O . ILE A 1 102 ? 0.081 -9.931 6.247 1.00 95.12 102 ILE A O 1
ATOM 836 N N . LYS A 1 103 ? -0.570 -9.659 8.388 1.00 96.62 103 LYS A N 1
ATOM 837 C CA . LYS A 1 103 ? -1.046 -11.030 8.563 1.00 96.62 103 LYS A CA 1
ATOM 838 C C . LYS A 1 103 ? -2.244 -11.320 7.653 1.00 96.62 103 LYS A C 1
ATOM 840 O O . LYS A 1 103 ? -2.194 -12.296 6.913 1.00 96.62 103 LYS A O 1
ATOM 845 N N . ALA A 1 104 ? -3.260 -10.460 7.652 1.00 95.50 104 ALA A N 1
ATOM 846 C CA . ALA A 1 104 ? -4.488 -10.651 6.885 1.00 95.50 104 ALA A CA 1
ATOM 847 C C . ALA A 1 104 ? -4.247 -10.745 5.369 1.00 95.50 104 ALA A C 1
ATOM 849 O O . ALA A 1 104 ? -4.802 -11.626 4.712 1.00 95.50 104 ALA A O 1
ATOM 850 N N . TYR A 1 105 ? -3.363 -9.907 4.818 1.00 94.56 105 TYR A N 1
ATOM 851 C CA . TYR A 1 105 ? -2.978 -9.986 3.404 1.00 94.56 105 TYR A CA 1
ATOM 852 C C . TYR A 1 105 ? -2.198 -11.261 3.074 1.00 94.56 105 TYR A C 1
ATOM 854 O O . TYR A 1 105 ? -2.454 -11.907 2.060 1.00 94.56 105 TYR A O 1
ATOM 862 N N . ARG A 1 106 ? -1.256 -11.666 3.935 1.00 94.81 106 ARG A N 1
ATOM 863 C CA . ARG A 1 106 ? -0.469 -12.895 3.725 1.00 94.81 106 ARG A CA 1
ATOM 864 C C . ARG A 1 106 ? -1.312 -14.158 3.823 1.00 94.81 106 ARG A C 1
ATOM 866 O O . ARG A 1 106 ? -1.085 -15.102 3.069 1.00 94.81 106 ARG A O 1
ATOM 873 N N . GLU A 1 107 ? -2.277 -14.165 4.736 1.00 94.56 107 GLU A N 1
ATOM 874 C CA . GLU A 1 107 ? -3.248 -15.248 4.914 1.00 94.56 107 GLU A CA 1
ATOM 875 C C . GLU A 1 107 ? -4.394 -15.187 3.895 1.00 94.56 107 GLU A C 1
ATOM 877 O O . GLU A 1 107 ? -5.192 -16.118 3.824 1.00 94.56 107 GLU A O 1
ATOM 882 N N . ARG A 1 108 ? -4.449 -14.129 3.071 1.00 92.06 108 ARG A N 1
ATOM 883 C CA . ARG A 1 108 ? -5.492 -13.883 2.062 1.00 92.06 108 ARG A CA 1
ATOM 884 C C . ARG A 1 108 ? -6.903 -13.821 2.649 1.00 92.06 108 ARG A C 1
ATOM 886 O O . ARG A 1 108 ? -7.878 -14.105 1.959 1.00 92.06 108 ARG A O 1
ATOM 893 N N . THR A 1 109 ? -7.020 -13.454 3.923 1.00 91.94 109 THR A N 1
ATOM 894 C CA . THR A 1 109 ? -8.309 -13.121 4.549 1.00 91.94 109 THR A CA 1
ATOM 895 C C . THR A 1 109 ? -8.731 -11.692 4.225 1.00 91.94 109 THR A C 1
ATOM 897 O O . THR A 1 109 ? -9.890 -11.332 4.410 1.00 91.94 109 THR A O 1
ATOM 900 N N . LEU A 1 110 ? -7.783 -10.886 3.748 1.00 89.81 110 LEU A N 1
ATOM 901 C CA . LEU A 1 110 ? -7.988 -9.570 3.174 1.00 89.81 110 LEU A CA 1
ATOM 902 C C . LEU A 1 110 ? -7.330 -9.544 1.794 1.00 89.81 110 LEU A C 1
ATOM 904 O O . LEU A 1 110 ? -6.225 -10.062 1.621 1.00 89.81 110 LEU A O 1
ATOM 908 N N . ASP A 1 111 ? -8.011 -8.938 0.830 1.00 85.75 111 ASP A N 1
ATOM 909 C CA . ASP A 1 111 ? -7.469 -8.664 -0.495 1.00 85.75 111 ASP A CA 1
ATOM 910 C C . ASP A 1 111 ? -7.574 -7.168 -0.773 1.00 85.75 111 ASP A C 1
ATOM 912 O O . ASP A 1 111 ? -8.375 -6.455 -0.164 1.00 85.75 111 ASP A O 1
ATOM 916 N N . TRP A 1 112 ? -6.733 -6.693 -1.678 1.00 77.56 112 TRP A N 1
ATOM 917 C CA . TRP A 1 112 ? -6.722 -5.306 -2.090 1.00 77.56 112 TRP A CA 1
ATOM 918 C C . TRP A 1 112 ? -7.648 -5.121 -3.282 1.00 77.56 112 TRP A C 1
ATOM 920 O O . TRP A 1 112 ? -7.257 -5.320 -4.435 1.00 77.56 112 TRP A O 1
ATOM 930 N N . SER A 1 113 ? -8.899 -4.775 -2.999 1.00 68.81 113 SER A N 1
ATOM 931 C CA . SER A 1 113 ? -9.907 -4.579 -4.029 1.00 68.81 113 SER A CA 1
ATOM 932 C C . SER A 1 113 ? -9.905 -3.137 -4.543 1.00 68.81 113 SER A C 1
ATOM 934 O O . SER A 1 113 ? -9.880 -2.166 -3.791 1.00 68.81 113 SER A O 1
ATOM 936 N N . GLN A 1 114 ? -9.956 -2.987 -5.868 1.00 67.56 114 GLN A N 1
ATOM 937 C CA . GLN A 1 114 ? -10.108 -1.684 -6.533 1.00 67.56 114 GLN A CA 1
ATOM 938 C C . GLN A 1 114 ? -11.554 -1.161 -6.495 1.00 67.56 114 GLN A C 1
ATOM 940 O O . GLN A 1 114 ? -11.845 -0.114 -7.064 1.00 67.56 114 GLN A O 1
ATOM 945 N N . ASP A 1 115 ? -12.466 -1.880 -5.838 1.00 76.62 115 ASP A N 1
ATOM 946 C CA . ASP A 1 115 ? -13.878 -1.509 -5.718 1.00 76.62 115 ASP A CA 1
ATOM 947 C C . ASP A 1 115 ? -14.125 -0.397 -4.682 1.00 76.62 115 ASP A C 1
ATOM 949 O O . ASP A 1 115 ? -15.269 -0.012 -4.466 1.00 76.62 115 ASP A O 1
ATOM 953 N N . GLY A 1 116 ? -13.063 0.137 -4.067 1.00 75.81 116 GLY A N 1
ATOM 954 C CA . GLY A 1 116 ? -13.140 1.256 -3.126 1.00 75.81 116 GLY A CA 1
ATOM 955 C C . GLY A 1 116 ? -13.702 0.876 -1.758 1.00 75.81 116 GLY A C 1
ATOM 956 O O . GLY A 1 116 ? -14.066 1.760 -0.981 1.00 75.81 116 GLY A O 1
ATOM 957 N N . LYS A 1 117 ? -13.788 -0.423 -1.451 1.00 86.69 117 LYS A N 1
ATOM 958 C CA . LYS A 1 117 ? -14.254 -0.894 -0.149 1.00 86.69 117 LYS A CA 1
ATOM 959 C C . LYS A 1 117 ? -13.200 -0.728 0.928 1.00 86.69 117 LYS A C 1
ATOM 961 O O . LYS A 1 117 ? -12.004 -0.893 0.700 1.00 86.69 117 LYS A O 1
ATOM 966 N N . VAL A 1 118 ? -13.687 -0.488 2.138 1.00 89.31 118 VAL A N 1
ATOM 967 C CA . VAL A 1 118 ? -12.873 -0.303 3.329 1.00 89.31 118 VAL A CA 1
ATOM 968 C C . VAL A 1 118 ? -13.081 -1.411 4.348 1.00 89.31 118 VAL A C 1
ATOM 970 O O . VAL A 1 118 ? -14.142 -2.040 4.424 1.00 89.31 118 VAL A O 1
ATOM 973 N N . THR A 1 119 ? -12.066 -1.607 5.183 1.00 91.44 119 THR A N 1
ATOM 974 C CA . THR A 1 119 ? -12.185 -2.357 6.436 1.00 91.44 119 THR A CA 1
ATOM 975 C C . THR A 1 119 ? -11.718 -1.499 7.605 1.00 91.44 119 THR A C 1
ATOM 977 O O . THR A 1 119 ? -10.716 -0.791 7.516 1.00 91.44 119 THR A O 1
ATOM 980 N N . TYR A 1 120 ? -12.452 -1.561 8.712 1.00 91.62 120 TYR A N 1
ATOM 981 C CA . TYR A 1 120 ? -12.130 -0.861 9.950 1.00 91.62 120 TYR A CA 1
ATOM 982 C C . TYR A 1 120 ? -11.372 -1.791 10.888 1.00 91.62 120 TYR A C 1
ATOM 984 O O . TYR A 1 120 ? -11.726 -2.965 11.028 1.00 91.62 120 TYR A O 1
ATOM 992 N N . TRP A 1 121 ? -10.355 -1.259 11.553 1.00 92.56 121 TRP A N 1
ATOM 993 C CA . TRP A 1 121 ? -9.495 -2.002 12.463 1.00 92.56 121 TRP A CA 1
ATOM 994 C C . TRP A 1 121 ? -9.320 -1.236 13.766 1.00 92.56 121 TRP A C 1
ATOM 996 O O . TRP A 1 121 ? -9.207 -0.012 13.770 1.00 92.56 121 TRP A O 1
ATOM 1006 N N . TYR A 1 122 ? -9.292 -1.962 14.880 1.00 92.38 122 TYR A N 1
ATOM 1007 C CA . TYR A 1 122 ? -8.982 -1.394 16.184 1.00 92.38 122 TYR A CA 1
ATOM 1008 C C . TYR A 1 122 ? -8.070 -2.324 16.975 1.00 92.38 122 TYR A C 1
ATOM 1010 O O . TYR A 1 122 ? -8.412 -3.487 17.208 1.00 92.38 122 TYR A O 1
ATOM 1018 N N . LYS A 1 123 ? -6.899 -1.818 17.377 1.00 91.75 123 LYS A N 1
ATOM 1019 C CA . LYS A 1 123 ? -5.884 -2.543 18.167 1.00 91.75 123 LYS A CA 1
ATOM 1020 C C . LYS A 1 123 ? -5.590 -3.955 17.638 1.00 91.75 123 LYS A C 1
ATOM 1022 O O . LYS A 1 123 ? -5.508 -4.921 18.393 1.00 91.75 123 LYS A O 1
ATOM 1027 N N . GLY A 1 124 ? -5.442 -4.076 16.321 1.00 93.38 124 GLY A N 1
ATOM 1028 C CA . GLY A 1 124 ? -5.143 -5.325 15.619 1.00 93.38 124 GLY A CA 1
ATOM 1029 C C . GLY A 1 124 ? -6.352 -6.220 15.336 1.00 93.38 124 GLY A C 1
ATOM 1030 O O . GLY A 1 124 ? -6.176 -7.331 14.842 1.00 93.38 124 GLY A O 1
ATOM 1031 N N . THR A 1 125 ? -7.573 -5.764 15.625 1.00 95.12 125 THR A N 1
ATOM 1032 C CA . THR A 1 125 ? -8.808 -6.518 15.366 1.00 95.12 125 THR A CA 1
ATOM 1033 C C . THR A 1 125 ? -9.586 -5.901 14.214 1.00 95.12 125 THR A C 1
ATOM 1035 O O . THR A 1 125 ? -9.925 -4.721 14.261 1.00 95.12 125 THR A O 1
ATOM 1038 N N . GLN A 1 126 ? -9.921 -6.710 13.209 1.00 94.69 126 GLN A N 1
ATOM 1039 C CA . GLN A 1 126 ? -10.823 -6.315 12.131 1.00 94.69 126 GLN A CA 1
ATOM 1040 C C . GLN A 1 126 ? -12.257 -6.201 12.663 1.00 94.69 126 GLN A C 1
ATOM 1042 O O . GLN A 1 126 ? -12.805 -7.156 13.213 1.00 94.69 126 GLN A O 1
ATOM 1047 N N . LEU A 1 127 ? -12.873 -5.036 12.492 1.00 93.00 127 LEU A N 1
ATOM 1048 C CA . LEU A 1 127 ? -14.214 -4.729 12.995 1.00 93.00 127 LEU A CA 1
ATOM 1049 C C . LEU A 1 127 ? -15.315 -5.047 11.982 1.00 93.00 127 LEU A C 1
ATOM 1051 O O . LEU A 1 127 ? -16.475 -5.222 12.357 1.00 93.00 127 LEU A O 1
ATOM 1055 N N . CYS A 1 128 ? -14.969 -5.118 10.696 1.00 91.94 128 CYS A N 1
ATOM 1056 C CA . CYS A 1 128 ? -15.925 -5.362 9.630 1.00 91.94 128 CYS A CA 1
ATOM 1057 C C . CYS A 1 128 ? -15.321 -6.099 8.431 1.00 91.94 128 CYS A C 1
ATOM 1059 O O . CYS A 1 128 ? -14.132 -5.991 8.140 1.00 91.94 128 CYS A O 1
ATOM 1061 N N . GLN A 1 129 ? -16.176 -6.810 7.696 1.00 91.81 129 GLN A N 1
ATOM 1062 C CA . GLN A 1 129 ? -15.874 -7.248 6.332 1.00 91.81 129 GLN A CA 1
ATOM 1063 C C . GLN A 1 129 ? -15.841 -6.044 5.369 1.00 91.81 129 GLN A C 1
ATOM 1065 O O . GLN A 1 129 ? -16.505 -5.043 5.676 1.00 91.81 129 GLN A O 1
ATOM 1070 N N . PRO A 1 130 ? -15.126 -6.146 4.226 1.00 91.50 130 PRO A N 1
ATOM 1071 C CA . PRO A 1 130 ? -15.038 -5.080 3.230 1.00 91.50 130 PRO A CA 1
ATOM 1072 C C . PRO A 1 130 ? -16.412 -4.529 2.836 1.00 91.50 130 PRO A C 1
ATOM 1074 O O . PRO A 1 130 ? -17.301 -5.290 2.443 1.00 91.50 130 PRO A O 1
ATOM 1077 N N . ARG A 1 131 ? -16.587 -3.212 2.951 1.00 89.94 131 ARG A N 1
ATOM 1078 C CA . ARG A 1 131 ? -17.847 -2.499 2.679 1.00 89.94 131 ARG A CA 1
ATOM 1079 C C . ARG A 1 131 ? -17.588 -1.080 2.183 1.00 89.94 131 ARG A C 1
ATOM 1081 O O . ARG A 1 131 ? -16.461 -0.607 2.268 1.00 89.94 131 ARG A O 1
ATOM 1088 N N . ASP A 1 132 ? -18.622 -0.408 1.697 1.00 90.19 132 ASP A N 1
ATOM 1089 C CA . ASP A 1 132 ? -18.508 0.981 1.250 1.00 90.19 132 ASP A CA 1
ATOM 1090 C C . ASP A 1 132 ? -18.130 1.908 2.413 1.00 90.19 132 ASP A C 1
ATOM 1092 O O . ASP A 1 132 ? -18.571 1.717 3.549 1.00 90.19 132 ASP A O 1
ATOM 1096 N N . PHE A 1 133 ? -17.297 2.910 2.133 1.00 86.38 133 PHE A N 1
ATOM 1097 C CA . PHE A 1 133 ? -16.892 3.889 3.135 1.00 86.38 133 PHE A CA 1
ATOM 1098 C C . PHE A 1 133 ? -18.039 4.851 3.453 1.00 86.38 133 PHE A C 1
ATOM 1100 O O . PHE A 1 133 ? -18.502 5.586 2.581 1.00 86.38 133 PHE A O 1
ATOM 1107 N N . ILE A 1 134 ? -18.454 4.882 4.720 1.00 86.38 134 ILE A N 1
ATOM 1108 C CA . ILE A 1 134 ? -19.465 5.809 5.235 1.00 86.38 134 ILE A CA 1
ATOM 1109 C C . ILE A 1 134 ? -18.833 6.608 6.377 1.00 86.38 134 ILE A C 1
ATOM 1111 O O . ILE A 1 134 ? -18.353 6.040 7.363 1.00 86.38 134 ILE A O 1
ATOM 1115 N N . ILE A 1 135 ? -18.809 7.936 6.248 1.00 82.31 135 ILE A N 1
ATOM 1116 C CA . ILE A 1 135 ? -18.137 8.812 7.218 1.00 82.31 135 ILE A CA 1
ATOM 1117 C C . ILE A 1 135 ? -18.839 8.800 8.581 1.00 82.31 135 ILE A C 1
ATOM 1119 O O . ILE A 1 135 ? -18.177 8.820 9.618 1.00 82.31 135 ILE A O 1
ATOM 1123 N N . GLU A 1 136 ? -20.167 8.700 8.602 1.00 86.88 136 GLU A N 1
ATOM 1124 C CA . GLU A 1 136 ? -20.948 8.569 9.830 1.00 86.88 136 GLU A CA 1
ATOM 1125 C C . GLU A 1 136 ? -20.594 7.273 10.571 1.00 86.88 136 GLU A C 1
ATOM 1127 O O . GLU A 1 136 ? -20.365 7.316 11.779 1.00 86.88 136 GLU A O 1
ATOM 1132 N N . GLU A 1 137 ? -20.446 6.150 9.852 1.00 87.12 137 GLU A N 1
ATOM 1133 C CA . GLU A 1 137 ? -20.023 4.867 10.436 1.00 87.12 137 GLU A CA 1
ATOM 1134 C C . GLU A 1 137 ? -18.616 4.980 11.034 1.00 87.12 137 GLU A C 1
ATOM 1136 O O . GLU A 1 137 ? -18.393 4.550 12.166 1.00 87.12 137 GLU A O 1
ATOM 1141 N N . LEU A 1 138 ? -17.676 5.613 10.322 1.00 85.56 138 LEU A N 1
ATOM 1142 C CA . LEU A 1 138 ? -16.329 5.876 10.838 1.00 85.56 138 LEU A CA 1
ATOM 1143 C C . LEU A 1 138 ? -16.380 6.647 12.167 1.00 85.56 138 LEU A C 1
ATOM 1145 O O . LEU A 1 138 ? -15.729 6.255 13.137 1.00 85.56 138 LEU A O 1
ATOM 1149 N N . ILE A 1 139 ? -17.151 7.735 12.222 1.00 83.06 139 ILE A N 1
ATOM 1150 C CA . ILE A 1 139 ? -17.272 8.577 13.419 1.00 83.06 139 ILE A CA 1
ATOM 1151 C C . ILE A 1 139 ? -17.904 7.792 14.574 1.00 83.06 139 ILE A C 1
ATOM 1153 O O . ILE A 1 139 ? -17.428 7.872 15.709 1.00 83.06 139 ILE A O 1
ATOM 1157 N N . GLU A 1 140 ? -18.968 7.036 14.310 1.00 87.12 140 GLU A N 1
ATOM 1158 C CA . GLU A 1 140 ? -19.648 6.218 15.317 1.00 87.12 140 GLU A CA 1
ATOM 1159 C C . GLU A 1 140 ? -18.745 5.111 15.864 1.00 87.12 140 GLU A C 1
ATOM 1161 O O . GLU A 1 140 ? -18.660 4.931 17.082 1.00 87.12 140 GLU A O 1
ATOM 1166 N N . LEU A 1 141 ? -18.026 4.404 14.988 1.00 87.25 141 LEU A N 1
ATOM 1167 C CA . LEU A 1 141 ? -17.072 3.373 15.383 1.00 87.25 141 LEU A CA 1
ATOM 1168 C C . LEU A 1 141 ? -15.920 3.972 16.188 1.00 87.25 141 LEU A C 1
ATOM 1170 O O . LEU A 1 141 ? -15.612 3.459 17.263 1.00 87.25 141 LEU A O 1
ATOM 1174 N N . ASN A 1 142 ? -15.328 5.080 15.743 1.00 83.81 142 ASN A N 1
ATOM 1175 C CA . ASN A 1 142 ? -14.240 5.712 16.485 1.00 83.81 142 ASN A CA 1
ATOM 1176 C C . ASN A 1 142 ? -14.710 6.135 17.891 1.00 83.81 142 ASN A C 1
ATOM 1178 O O . ASN A 1 142 ? -14.075 5.775 18.879 1.00 83.81 142 ASN A O 1
ATOM 1182 N N . ARG A 1 143 ? -15.889 6.761 18.027 1.00 84.69 143 ARG A N 1
ATOM 1183 C CA . ARG A 1 143 ? -16.464 7.097 19.349 1.00 84.69 143 ARG A CA 1
ATOM 1184 C C . ARG A 1 143 ? -16.752 5.873 20.215 1.00 84.69 143 ARG A C 1
ATOM 1186 O O . ARG A 1 143 ? -16.564 5.928 21.426 1.00 84.69 143 ARG A O 1
ATOM 1193 N N . LYS A 1 144 ? -17.227 4.778 19.617 1.00 88.44 144 LYS A N 1
ATOM 1194 C CA . LYS A 1 144 ? -17.521 3.530 20.332 1.00 88.44 144 LYS A CA 1
ATOM 1195 C C . LYS A 1 144 ? -16.257 2.892 20.908 1.00 88.44 144 LYS A C 1
ATOM 1197 O O . LYS A 1 144 ? -16.305 2.367 22.017 1.00 88.44 144 LYS A O 1
ATOM 1202 N N . TYR A 1 145 ? -15.159 2.911 20.154 1.00 85.44 145 TYR A N 1
ATOM 1203 C CA . TYR A 1 145 ? -13.895 2.280 20.542 1.00 85.44 145 TYR A CA 1
ATOM 1204 C C . TYR A 1 145 ? -12.923 3.232 21.262 1.00 85.44 145 TYR A C 1
ATOM 1206 O O . TYR A 1 145 ? -11.990 2.752 21.897 1.00 85.44 145 TYR A O 1
ATOM 1214 N N . ASN A 1 146 ? -13.166 4.547 21.234 1.00 82.94 146 ASN A N 1
ATOM 1215 C CA . ASN A 1 146 ? -12.408 5.574 21.961 1.00 82.94 146 ASN A CA 1
ATOM 1216 C C . ASN A 1 146 ? -13.339 6.548 22.726 1.00 82.94 146 ASN A C 1
ATOM 1218 O O . ASN A 1 146 ? -13.332 7.755 22.458 1.00 82.94 146 ASN A O 1
ATOM 1222 N N . PRO A 1 147 ? -14.173 6.062 23.666 1.00 78.44 147 PRO A N 1
ATOM 1223 C CA . PRO A 1 147 ? -15.196 6.878 24.332 1.00 78.44 147 PRO A CA 1
ATOM 1224 C C . PRO A 1 147 ? -14.627 8.012 25.201 1.00 78.44 147 PRO A C 1
ATOM 1226 O O . PRO A 1 147 ? -15.303 9.011 25.448 1.00 78.44 147 P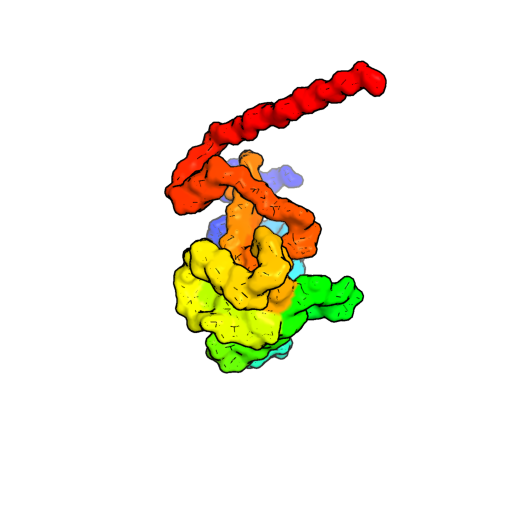RO A O 1
ATOM 1229 N N . GLU A 1 148 ? -13.390 7.881 25.674 1.00 70.81 148 GLU A N 1
ATOM 1230 C CA . GLU A 1 148 ? -12.700 8.860 26.518 1.00 70.81 148 GLU A CA 1
ATOM 1231 C C . GLU A 1 148 ? -12.137 10.068 25.750 1.00 70.81 148 GLU A C 1
ATOM 1233 O O . GLU A 1 148 ? -11.737 11.060 26.366 1.00 70.81 148 GLU A O 1
ATOM 1238 N N . LYS A 1 149 ? -12.115 10.017 24.414 1.00 66.19 149 LYS A N 1
ATOM 1239 C CA . LYS A 1 149 ? -11.536 11.058 23.561 1.00 66.19 149 LYS A CA 1
ATOM 1240 C C . LYS A 1 149 ? -12.630 11.940 22.967 1.00 66.19 149 LYS A C 1
ATOM 1242 O O . LYS A 1 149 ? -13.446 11.511 22.155 1.00 66.19 149 LYS A O 1
ATOM 1247 N N . LYS A 1 150 ? -12.638 13.219 23.353 1.00 54.81 150 LYS A N 1
ATOM 1248 C CA . LYS A 1 150 ? -13.452 14.234 22.668 1.00 54.81 150 LYS A CA 1
ATOM 1249 C C . LYS A 1 150 ? -12.816 14.520 21.299 1.00 54.81 150 LYS A C 1
ATOM 1251 O O . LYS A 1 150 ? -11.601 14.520 21.188 1.00 54.81 150 LYS A O 1
ATOM 1256 N N . HIS A 1 151 ? -13.638 14.768 20.279 1.00 52.75 151 HIS A N 1
ATOM 1257 C CA . HIS A 1 151 ? -13.204 15.190 18.933 1.00 52.75 151 HIS A CA 1
ATOM 1258 C C . HIS A 1 151 ? -12.439 14.157 18.075 1.00 52.75 151 HIS A C 1
ATOM 1260 O O . HIS A 1 151 ? -11.629 14.548 17.246 1.00 52.75 151 HIS A O 1
ATOM 1266 N N . ASN A 1 152 ? -12.749 12.857 18.193 1.00 54.12 152 ASN A N 1
ATOM 1267 C CA . ASN A 1 152 ? -12.185 11.787 17.345 1.00 54.12 152 ASN A CA 1
ATOM 1268 C C . ASN A 1 152 ? -10.651 11.614 17.449 1.00 54.12 152 ASN A C 1
ATOM 1270 O O . ASN A 1 152 ? -10.045 10.995 16.585 1.00 54.12 152 ASN A O 1
ATOM 1274 N N . GLU A 1 153 ? -10.027 12.076 18.537 1.00 59.44 153 GLU A N 1
ATOM 1275 C CA . GLU A 1 153 ? -8.599 11.864 18.855 1.00 59.44 153 GLU A CA 1
ATOM 1276 C C . GLU A 1 153 ? -8.305 10.442 19.390 1.00 59.44 153 GLU A C 1
ATOM 1278 O O . GLU A 1 153 ? -7.463 10.232 20.274 1.00 59.44 153 GLU A O 1
ATOM 1283 N N . GLY A 1 154 ? -9.083 9.467 18.926 1.00 66.94 154 GLY A N 1
ATOM 1284 C CA . GLY A 1 154 ? -8.967 8.068 19.303 1.00 66.94 154 GLY A CA 1
ATOM 1285 C C . GLY A 1 154 ? -7.667 7.456 18.796 1.00 66.94 154 GLY A C 1
ATOM 1286 O O . GLY A 1 154 ? -7.266 7.710 17.667 1.00 66.94 154 GLY A O 1
ATOM 1287 N N . LYS A 1 155 ? -7.003 6.643 19.622 1.00 82.44 155 LYS A N 1
ATOM 1288 C CA . LYS A 1 155 ? -5.771 5.942 19.228 1.00 82.44 155 LYS A CA 1
ATOM 1289 C C . LYS A 1 155 ? -6.082 4.517 18.795 1.00 82.44 155 LYS A C 1
ATOM 1291 O O . LYS A 1 155 ? -7.052 3.911 19.245 1.00 82.44 155 LYS A O 1
ATOM 1296 N N . GLY A 1 156 ? -5.235 3.963 17.938 1.00 84.50 156 GLY A N 1
ATOM 1297 C CA . GLY A 1 156 ? -5.289 2.566 17.526 1.00 84.50 156 GLY A CA 1
ATOM 1298 C C . GLY A 1 156 ? -6.498 2.209 16.669 1.00 84.50 156 GLY A C 1
ATOM 1299 O O . GLY A 1 156 ? -6.785 1.020 16.530 1.00 84.50 156 GLY A O 1
ATOM 1300 N N . PHE A 1 157 ? -7.197 3.195 16.101 1.00 88.94 157 PHE A N 1
ATOM 1301 C CA . PHE A 1 157 ? -8.208 2.992 15.066 1.00 88.94 157 PHE A CA 1
ATOM 1302 C C . PHE A 1 157 ? -7.561 3.115 13.682 1.00 88.94 157 PHE A C 1
ATOM 1304 O O . PHE A 1 157 ? -6.610 3.867 13.515 1.00 88.94 157 PHE A O 1
ATOM 1311 N N . TRP A 1 158 ? -8.019 2.344 12.701 1.00 88.75 158 TRP A N 1
ATOM 1312 C CA . TRP A 1 158 ? -7.461 2.359 11.351 1.00 88.75 158 TRP A CA 1
ATOM 1313 C C . TRP A 1 158 ? -8.532 2.065 10.308 1.00 88.75 158 TRP A C 1
ATOM 1315 O O . TRP A 1 158 ? -9.412 1.224 10.519 1.00 88.75 158 TRP A O 1
ATOM 1325 N N . VAL A 1 159 ? -8.422 2.726 9.157 1.00 89.56 159 VAL A N 1
ATOM 1326 C CA . VAL A 1 159 ? -9.247 2.468 7.975 1.00 89.56 159 VAL A CA 1
ATOM 1327 C C . VAL A 1 159 ? -8.339 1.975 6.856 1.00 89.56 159 VAL A C 1
ATOM 1329 O O . VAL A 1 159 ? -7.470 2.701 6.387 1.00 89.56 159 VAL A O 1
ATOM 1332 N N . GLU A 1 160 ? -8.532 0.735 6.425 1.00 89.62 160 GLU A N 1
ATOM 1333 C CA . GLU A 1 160 ? -7.789 0.147 5.311 1.00 89.62 160 GLU A CA 1
ATOM 1334 C C . GLU A 1 160 ? -8.618 0.222 4.028 1.00 89.62 160 GLU A C 1
ATOM 1336 O O . GLU A 1 160 ? -9.810 -0.074 4.071 1.00 89.62 160 GLU A O 1
ATOM 1341 N N . GLY A 1 161 ? -7.988 0.557 2.897 1.00 83.69 161 GLY A N 1
ATOM 1342 C CA . GLY A 1 161 ? -8.626 0.564 1.569 1.00 83.69 161 GLY A CA 1
ATOM 1343 C C . GLY A 1 161 ? -9.113 1.934 1.083 1.00 83.69 161 GLY A C 1
ATOM 1344 O O . GLY A 1 161 ? -9.753 2.021 0.038 1.00 83.69 161 GLY A O 1
ATOM 1345 N N . ILE A 1 162 ? -8.805 3.009 1.815 1.00 75.38 162 ILE A N 1
ATOM 1346 C CA . ILE A 1 162 ? -9.177 4.383 1.460 1.00 75.38 162 ILE A CA 1
ATOM 1347 C C . ILE A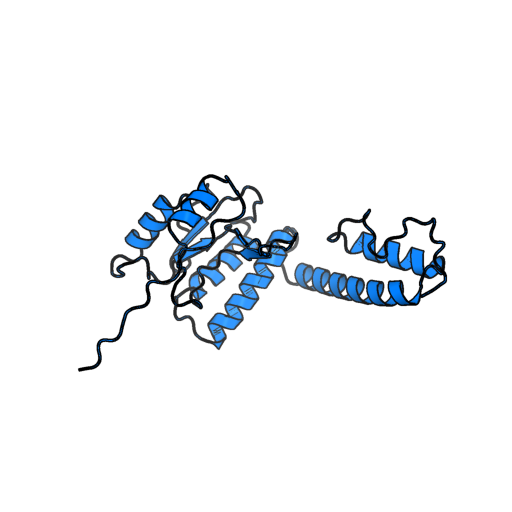 1 162 ? -7.987 5.175 0.899 1.00 75.38 162 ILE A C 1
ATOM 1349 O O . ILE A 1 162 ? -6.859 5.111 1.391 1.00 75.38 162 ILE A O 1
ATOM 1353 N N . TRP A 1 163 ? -8.270 5.962 -0.135 1.00 60.47 163 TRP A N 1
ATOM 1354 C CA . TRP A 1 163 ? -7.319 6.781 -0.880 1.00 60.47 163 TRP A CA 1
ATOM 1355 C C . TRP A 1 163 ? -7.917 8.162 -1.073 1.00 60.47 163 TRP A C 1
ATOM 1357 O O . TRP A 1 163 ? -9.110 8.283 -1.345 1.00 60.47 163 TRP A O 1
ATOM 1367 N N . PHE A 1 164 ? -7.092 9.192 -1.006 1.00 55.12 164 PHE A N 1
ATOM 1368 C CA . PHE A 1 164 ? -7.468 10.537 -1.391 1.00 55.12 164 PHE A CA 1
ATOM 1369 C C . PHE A 1 164 ? -6.540 11.034 -2.495 1.00 55.12 164 PHE A C 1
ATOM 1371 O O . PHE A 1 164 ? -5.324 10.874 -2.451 1.00 55.12 164 PHE A O 1
ATOM 1378 N N . GLU A 1 165 ? -7.124 11.633 -3.524 1.00 52.25 165 GLU A N 1
ATOM 1379 C CA . GLU A 1 165 ? -6.375 12.268 -4.599 1.00 52.25 165 GLU A CA 1
ATOM 1380 C C . GLU A 1 165 ? -6.412 13.780 -4.391 1.00 52.25 165 GLU A C 1
ATOM 1382 O O . GLU A 1 165 ? -7.456 14.418 -4.529 1.00 52.25 165 GLU A O 1
ATOM 1387 N N . VAL A 1 166 ? -5.268 14.368 -4.046 1.00 53.38 166 VAL A N 1
ATOM 1388 C CA . VAL A 1 166 ? -5.135 15.821 -3.929 1.00 53.38 166 VAL A CA 1
ATOM 1389 C C . VAL A 1 166 ? -4.743 16.381 -5.283 1.00 53.38 166 VAL A C 1
ATOM 1391 O O . VAL A 1 166 ? -3.639 16.146 -5.776 1.00 53.38 166 VAL A O 1
ATOM 1394 N N . ARG A 1 167 ? -5.635 17.164 -5.888 1.00 52.22 167 ARG A N 1
ATOM 1395 C CA . ARG A 1 167 ? -5.290 17.962 -7.067 1.00 52.22 167 ARG A CA 1
ATOM 1396 C C . ARG A 1 167 ? -4.605 19.251 -6.645 1.00 52.22 167 ARG A C 1
ATOM 1398 O O . ARG A 1 167 ? -5.151 20.022 -5.862 1.00 52.22 167 ARG A O 1
ATOM 1405 N N . VAL A 1 168 ? -3.431 19.506 -7.215 1.00 58.16 168 VAL A N 1
ATOM 1406 C CA . VAL A 1 168 ? -2.749 20.796 -7.081 1.00 58.16 168 VAL A CA 1
ATOM 1407 C C . VAL A 1 168 ? -3.322 21.751 -8.135 1.00 58.16 168 VAL A C 1
ATOM 1409 O O . VAL A 1 168 ? -3.232 21.444 -9.327 1.00 58.16 168 VAL A O 1
ATOM 1412 N N . PRO A 1 169 ? -3.908 22.902 -7.750 1.00 49.50 169 PRO A N 1
ATOM 1413 C CA . PRO A 1 169 ? -4.417 23.873 -8.714 1.00 49.50 169 PRO A CA 1
ATOM 1414 C C . PRO A 1 169 ? -3.334 24.295 -9.718 1.00 49.50 169 PRO A C 1
ATOM 1416 O O . PRO A 1 169 ? -2.234 24.678 -9.328 1.00 49.50 169 PRO A O 1
ATOM 1419 N N . GLY A 1 170 ? -3.643 24.216 -11.015 1.00 51.47 170 GLY A N 1
ATOM 1420 C CA . GLY A 1 170 ? -2.701 24.536 -12.097 1.00 51.47 170 GLY A CA 1
ATOM 1421 C C . GLY A 1 170 ? -1.792 23.382 -12.545 1.00 51.47 170 GLY A C 1
ATOM 1422 O O . GLY A 1 170 ? -1.044 23.553 -13.504 1.00 51.47 170 GLY A O 1
ATOM 1423 N N . SER A 1 171 ? -1.876 22.208 -11.911 1.00 45.38 171 SER A N 1
ATOM 1424 C CA . SER A 1 171 ? -1.224 20.973 -12.362 1.00 45.38 171 SER A CA 1
ATOM 1425 C C . SER A 1 171 ? -2.253 20.027 -12.998 1.00 45.38 171 SER A C 1
ATOM 1427 O O . SER A 1 171 ? -3.328 19.841 -12.424 1.00 45.38 171 SER A O 1
ATOM 1429 N N . PRO A 1 172 ? -1.949 19.382 -14.141 1.00 45.94 172 PRO A N 1
ATOM 1430 C CA . PRO A 1 172 ? -2.789 18.311 -14.681 1.00 45.94 172 PRO A CA 1
ATOM 1431 C C . PRO A 1 172 ? -2.708 17.019 -13.850 1.00 45.94 172 PRO A C 1
ATOM 1433 O O . PRO A 1 172 ? -3.554 16.144 -14.002 1.00 45.94 172 PRO A O 1
ATOM 1436 N N . ASN A 1 173 ? -1.715 16.903 -12.963 1.00 42.47 173 ASN A N 1
ATOM 1437 C CA . ASN A 1 173 ? -1.469 15.708 -12.164 1.00 42.47 173 ASN A CA 1
ATOM 1438 C C . ASN A 1 173 ? -2.036 15.872 -10.747 1.00 42.47 173 ASN A C 1
ATOM 1440 O O . ASN A 1 173 ? -1.717 16.852 -10.062 1.00 42.47 173 ASN A O 1
ATOM 1444 N N . GLY A 1 174 ? -2.837 14.898 -10.309 1.00 46.31 174 GLY A N 1
ATOM 1445 C CA . GLY A 1 174 ? -3.209 14.698 -8.910 1.00 46.31 174 GLY A CA 1
ATOM 1446 C C . GLY A 1 174 ? -2.154 13.881 -8.160 1.00 46.31 174 GLY A C 1
ATOM 1447 O O . GLY A 1 174 ? -1.474 13.035 -8.739 1.00 46.31 174 GLY A O 1
ATOM 1448 N N . ILE A 1 175 ? -2.000 14.141 -6.864 1.00 50.47 175 ILE A N 1
ATOM 1449 C CA . ILE A 1 175 ? -1.191 13.328 -5.955 1.00 50.47 175 ILE A CA 1
ATOM 1450 C C . ILE A 1 175 ? -2.143 12.351 -5.274 1.00 50.47 175 ILE A C 1
ATOM 1452 O O . ILE A 1 175 ? -2.969 12.756 -4.457 1.00 50.47 175 ILE A O 1
ATOM 1456 N N . LYS A 1 176 ? -2.039 11.065 -5.614 1.00 44.69 176 LYS A N 1
ATOM 1457 C CA . LYS A 1 176 ? -2.753 10.003 -4.902 1.00 44.69 176 LYS A CA 1
ATOM 1458 C C . LYS A 1 176 ? -2.021 9.708 -3.602 1.00 44.69 176 LYS A C 1
ATOM 1460 O O . LYS A 1 176 ? -0.856 9.321 -3.618 1.00 44.69 176 LYS A O 1
ATOM 1465 N N . MET A 1 177 ? -2.708 9.905 -2.492 1.00 46.53 177 MET A N 1
ATOM 1466 C CA . MET A 1 177 ? -2.251 9.554 -1.159 1.00 46.53 177 MET A CA 1
ATOM 1467 C C . MET A 1 177 ? -3.191 8.493 -0.598 1.00 46.53 177 MET A C 1
ATOM 1469 O O . MET A 1 177 ? -4.408 8.581 -0.727 1.00 46.53 177 MET A O 1
ATOM 1473 N N . GLU A 1 178 ? -2.635 7.450 0.001 1.00 51.97 178 GLU A N 1
ATOM 1474 C CA . GLU A 1 178 ? -3.426 6.545 0.833 1.00 51.97 178 GLU A CA 1
ATOM 1475 C C . GLU A 1 178 ? -3.867 7.321 2.075 1.00 51.97 178 GLU A C 1
ATOM 1477 O O . GLU A 1 178 ? -3.053 8.044 2.654 1.00 51.97 178 GLU A O 1
ATOM 1482 N N . PHE A 1 179 ? -5.139 7.193 2.473 1.00 44.06 179 PHE A N 1
ATOM 1483 C CA . PHE A 1 179 ? -5.632 7.746 3.735 1.00 44.06 179 PHE A CA 1
ATOM 1484 C C . PHE A 1 179 ? -5.027 6.938 4.876 1.00 44.06 179 PHE A C 1
ATOM 1486 O O . PHE A 1 179 ? -5.612 6.015 5.432 1.00 44.06 179 PHE A O 1
ATOM 1493 N N . LEU A 1 180 ? -3.782 7.283 5.175 1.00 43.91 180 LEU A N 1
ATOM 1494 C CA . LEU A 1 180 ? -3.224 7.142 6.492 1.00 43.91 180 LEU A CA 1
ATOM 1495 C C . LEU A 1 180 ? -4.015 8.114 7.359 1.00 43.91 180 LEU A C 1
ATOM 1497 O O . LEU A 1 180 ? -4.147 9.282 6.991 1.00 43.91 180 LEU A O 1
ATOM 1501 N N . GLU A 1 181 ? -4.551 7.660 8.484 1.00 41.91 181 GLU A N 1
ATOM 1502 C CA . GLU A 1 181 ? -4.915 8.596 9.538 1.00 41.91 181 GLU A CA 1
ATOM 1503 C C . GLU A 1 181 ? -3.601 9.298 9.927 1.00 41.91 181 GLU A C 1
ATOM 1505 O O . GLU A 1 181 ? -2.738 8.739 10.604 1.00 41.91 181 GLU A O 1
ATOM 1510 N N . ASP A 1 182 ? -3.378 10.458 9.309 1.00 38.22 182 ASP A N 1
ATOM 1511 C CA . ASP A 1 182 ? -2.180 11.272 9.403 1.00 38.22 182 ASP A CA 1
ATOM 1512 C C . ASP A 1 182 ? -2.099 11.810 10.822 1.00 38.22 182 ASP A C 1
ATOM 1514 O O . ASP A 1 182 ? -2.648 12.855 11.159 1.00 38.22 182 ASP A O 1
ATOM 1518 N N . THR A 1 183 ? -1.418 11.071 11.685 1.00 44.97 183 THR A N 1
ATOM 1519 C CA . THR A 1 183 ? -1.082 11.544 13.023 1.00 44.97 183 THR A CA 1
ATOM 1520 C C . THR A 1 183 ? 0.246 12.308 13.045 1.00 44.97 183 THR A C 1
ATOM 1522 O O . THR A 1 183 ? 0.879 12.407 14.093 1.00 44.97 183 THR A O 1
ATOM 1525 N N . GLY A 1 184 ? 0.706 12.817 11.896 1.00 35.12 184 GLY A N 1
ATOM 1526 C CA . GLY A 1 184 ? 1.821 13.757 11.777 1.00 35.12 184 GLY A CA 1
ATOM 1527 C C . GLY A 1 184 ? 1.382 15.209 11.549 1.00 35.12 184 GLY A C 1
ATOM 1528 O O . GLY A 1 184 ? 2.175 16.123 11.780 1.00 35.12 184 GLY A O 1
ATOM 1529 N N . ALA A 1 185 ? 0.132 15.452 11.145 1.00 33.22 185 ALA A N 1
ATOM 1530 C CA . ALA A 1 185 ? -0.451 16.787 11.069 1.00 33.22 185 ALA A CA 1
ATOM 1531 C C . ALA A 1 185 ? -1.331 17.070 12.298 1.00 33.22 185 ALA A C 1
ATOM 1533 O O . ALA A 1 185 ? -2.362 16.440 12.506 1.00 33.22 185 ALA A O 1
ATOM 1534 N N . ASN A 1 186 ? -0.978 18.090 13.088 1.00 30.08 186 ASN A N 1
ATOM 1535 C CA . ASN A 1 186 ? -1.730 18.506 14.285 1.00 30.08 186 ASN A CA 1
ATOM 1536 C C . ASN A 1 186 ? -3.183 18.965 14.020 1.00 30.08 186 ASN A C 1
ATOM 1538 O O . ASN A 1 186 ? -3.868 19.360 14.960 1.00 30.08 186 ASN A O 1
ATOM 1542 N N . THR A 1 187 ? -3.658 18.982 12.773 1.00 30.30 187 THR A N 1
ATOM 1543 C CA . THR A 1 187 ? -5.035 19.299 12.374 1.00 30.30 187 THR A CA 1
ATOM 1544 C C . THR A 1 187 ? -5.195 18.953 10.890 1.00 30.30 187 THR A C 1
ATOM 1546 O O . THR A 1 187 ? -4.598 19.614 10.043 1.00 30.30 187 THR A O 1
ATOM 1549 N N . MET A 1 188 ? -6.038 17.974 10.549 1.00 39.84 188 MET A N 1
ATOM 1550 C CA . MET A 1 188 ? -6.700 17.972 9.239 1.00 39.84 188 MET A CA 1
ATOM 1551 C C . MET A 1 188 ? -7.914 18.895 9.337 1.00 39.84 188 MET A C 1
ATOM 1553 O O . MET A 1 188 ? -8.988 18.493 9.779 1.00 39.84 188 MET A O 1
ATOM 1557 N N . SER A 1 189 ? -7.744 20.157 8.954 1.00 36.97 189 SER A N 1
ATOM 1558 C CA . SER A 1 189 ? -8.865 21.071 8.751 1.00 36.97 189 SER A CA 1
ATOM 1559 C C . SER A 1 189 ? -9.213 21.085 7.270 1.00 36.97 189 SER A C 1
ATOM 1561 O O . SER A 1 189 ? -8.513 21.713 6.479 1.00 36.97 189 SER A O 1
ATOM 1563 N N . ILE A 1 190 ? -10.299 20.411 6.899 1.00 42.56 190 ILE A N 1
ATOM 1564 C CA . ILE A 1 190 ? -10.996 20.681 5.640 1.00 42.56 190 ILE A CA 1
ATOM 1565 C C . ILE A 1 190 ? -12.058 21.735 5.954 1.00 42.56 190 ILE A C 1
ATOM 1567 O O . ILE A 1 190 ? -12.841 21.569 6.892 1.00 42.56 190 ILE A O 1
ATOM 1571 N N . TYR A 1 191 ? -12.078 22.843 5.210 1.00 38.38 191 TYR A N 1
ATOM 1572 C CA . TYR A 1 191 ? -13.153 23.822 5.344 1.00 38.38 191 TYR A CA 1
ATOM 1573 C C . TYR A 1 191 ? -14.475 23.165 4.944 1.00 38.38 191 TYR A C 1
ATOM 1575 O O . TYR A 1 191 ? -14.545 22.470 3.935 1.00 38.38 191 TYR A O 1
ATOM 1583 N N . SER A 1 192 ? -15.541 23.393 5.715 1.00 40.66 192 SER A N 1
ATOM 1584 C CA . SER A 1 192 ? -16.847 22.762 5.462 1.00 40.66 192 SER A CA 1
ATOM 1585 C C . SER A 1 192 ? -17.362 22.991 4.030 1.00 40.66 192 SER A C 1
ATOM 1587 O O . SER A 1 192 ? -18.024 22.120 3.479 1.00 40.66 192 SER A O 1
ATOM 1589 N N . SER A 1 193 ? -17.013 24.127 3.413 1.00 43.72 193 SER A N 1
ATOM 1590 C CA . SER A 1 193 ? -17.323 24.446 2.011 1.00 43.72 193 SER A CA 1
ATOM 1591 C C . SER A 1 193 ? -16.616 23.536 1.001 1.00 43.72 193 SER A C 1
ATOM 1593 O O . SER A 1 193 ? -17.170 23.194 -0.044 1.00 43.72 193 SER A O 1
ATOM 1595 N N . ASP A 1 194 ? -15.391 23.124 1.316 1.00 44.97 194 ASP A N 1
ATOM 1596 C CA . ASP A 1 194 ? -14.572 22.275 0.453 1.00 44.97 194 ASP A CA 1
ATOM 1597 C C . ASP A 1 194 ? -14.980 20.807 0.620 1.00 44.97 194 ASP A C 1
ATOM 1599 O O . ASP A 1 194 ? -14.971 20.044 -0.346 1.00 44.97 194 ASP A O 1
ATOM 1603 N N . LEU A 1 195 ? -15.432 20.430 1.823 1.00 47.00 195 LEU A N 1
ATOM 1604 C CA . LEU A 1 195 ? -15.974 19.105 2.116 1.00 47.00 195 LEU A CA 1
ATOM 1605 C C . LEU A 1 195 ? -17.229 18.813 1.279 1.00 47.00 195 LEU A C 1
ATOM 1607 O O . LEU A 1 195 ? -17.315 17.757 0.659 1.00 47.00 195 LEU A O 1
ATOM 1611 N N . GLU A 1 196 ? -18.167 19.760 1.190 1.00 47.09 196 GLU A N 1
ATOM 1612 C CA . GLU A 1 196 ? -19.367 19.612 0.350 1.00 47.09 196 GLU A CA 1
ATOM 1613 C C . GLU A 1 196 ? -19.026 19.497 -1.142 1.00 47.09 196 GLU A C 1
ATOM 1615 O O . GLU A 1 196 ? -19.689 18.767 -1.879 1.00 47.09 196 GLU A O 1
ATOM 1620 N N . THR A 1 197 ? -17.971 20.176 -1.593 1.00 50.62 197 THR A N 1
ATOM 1621 C CA . THR A 1 197 ? -17.519 20.124 -2.992 1.00 50.62 197 THR A CA 1
ATOM 1622 C C . THR A 1 197 ? -16.867 18.779 -3.327 1.00 50.62 197 THR A C 1
ATOM 1624 O O . THR A 1 197 ? -17.065 18.250 -4.423 1.00 50.62 197 THR A O 1
ATOM 1627 N N . LEU A 1 198 ? -16.125 18.202 -2.375 1.00 48.78 198 LEU A N 1
ATOM 1628 C CA . LEU A 1 198 ? -15.526 16.871 -2.494 1.00 48.78 198 LEU A CA 1
ATOM 1629 C C . LEU A 1 198 ? -16.585 15.761 -2.439 1.00 48.78 198 LEU A C 1
ATOM 1631 O O . LEU A 1 198 ? -16.536 14.846 -3.256 1.00 48.78 198 LEU A O 1
ATOM 1635 N N . ILE A 1 199 ? -17.561 15.866 -1.531 1.00 51.03 199 ILE A N 1
ATOM 1636 C CA . ILE A 1 199 ? -18.646 14.883 -1.365 1.00 51.03 199 ILE A CA 1
ATOM 1637 C C . 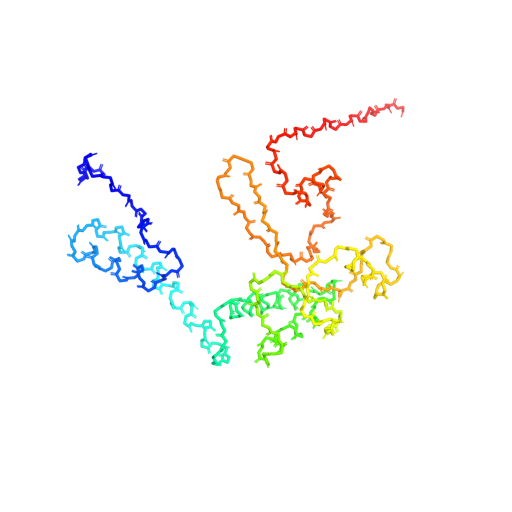ILE A 1 199 ? -19.575 14.865 -2.583 1.00 51.03 199 ILE A C 1
ATOM 1639 O O . ILE A 1 199 ? -19.959 13.798 -3.054 1.00 51.03 199 ILE A O 1
ATOM 1643 N N . ASN A 1 200 ? -19.917 16.034 -3.127 1.00 46.31 200 ASN A N 1
ATOM 1644 C CA . ASN A 1 200 ? -20.874 16.126 -4.231 1.00 46.31 200 ASN A CA 1
ATOM 1645 C C . ASN A 1 200 ? -20.226 15.996 -5.620 1.00 46.31 200 ASN A C 1
ATOM 1647 O O . ASN A 1 200 ? -20.928 16.061 -6.628 1.00 46.31 200 ASN A O 1
ATOM 1651 N N . GLY A 1 201 ? -18.897 15.840 -5.699 1.00 40.75 201 GLY A N 1
ATOM 1652 C CA . GLY A 1 201 ? -18.171 15.655 -6.960 1.00 40.75 201 GLY A CA 1
ATOM 1653 C C . GLY A 1 201 ? -18.293 16.823 -7.946 1.00 40.75 201 GLY A C 1
ATOM 1654 O O . GLY A 1 201 ? -18.014 16.653 -9.132 1.00 40.75 201 GLY A O 1
ATOM 1655 N N . THR A 1 202 ? -18.714 18.010 -7.495 1.00 44.62 202 THR A N 1
ATOM 1656 C CA . THR A 1 202 ? -19.050 19.127 -8.393 1.00 44.62 202 THR A CA 1
ATOM 1657 C C . THR A 1 202 ? -17.844 19.915 -8.876 1.00 44.62 202 THR A C 1
ATOM 1659 O O . THR A 1 202 ? -18.010 20.687 -9.812 1.00 44.62 202 THR A O 1
ATOM 1662 N N . GLY A 1 203 ? -16.650 19.710 -8.301 1.00 43.19 203 GLY A N 1
ATOM 1663 C CA . GLY A 1 203 ? -15.344 20.057 -8.880 1.00 43.19 203 GLY A CA 1
ATOM 1664 C C . GLY A 1 203 ? -15.265 21.351 -9.700 1.00 43.19 203 GLY A C 1
ATOM 1665 O O . GLY A 1 203 ? -14.590 21.357 -10.729 1.00 43.19 203 GLY A O 1
ATOM 1666 N N . VAL A 1 204 ? -15.946 22.429 -9.293 1.00 40.78 204 VAL A N 1
ATOM 1667 C CA . VAL A 1 204 ? -15.852 23.710 -9.996 1.00 40.78 204 VAL A CA 1
ATOM 1668 C C . VAL A 1 204 ? -14.593 24.414 -9.487 1.00 40.78 204 VAL A C 1
ATOM 1670 O O . VAL A 1 204 ? -14.482 24.656 -8.283 1.00 40.78 204 VAL A O 1
ATOM 1673 N N . PRO A 1 205 ? -13.616 24.731 -10.353 1.00 38.34 205 PRO A N 1
ATOM 1674 C CA . PRO A 1 205 ? -12.390 25.388 -9.927 1.00 38.34 205 PRO A CA 1
ATOM 1675 C C . PRO A 1 205 ? -12.678 26.803 -9.420 1.00 38.34 205 PRO A C 1
ATOM 1677 O O . PRO A 1 205 ? -13.222 27.626 -10.151 1.00 38.34 205 PRO A O 1
ATOM 1680 N N . GLY A 1 206 ? -12.218 27.102 -8.206 1.00 46.50 206 GLY A N 1
ATOM 1681 C CA . GLY A 1 206 ? -11.994 28.471 -7.749 1.00 46.50 206 GLY A CA 1
ATOM 1682 C C . GLY A 1 206 ? -13.148 29.105 -6.980 1.00 46.50 206 GLY A C 1
ATOM 1683 O O . GLY A 1 206 ? -13.926 29.882 -7.524 1.00 46.50 206 GLY A O 1
ATOM 1684 N N . LEU A 1 207 ? -13.137 28.924 -5.663 1.00 36.59 207 LEU A N 1
ATOM 1685 C CA . LEU A 1 207 ? -13.457 30.023 -4.761 1.00 36.59 207 LEU A CA 1
ATOM 1686 C C . LEU A 1 207 ? -12.188 30.327 -3.973 1.00 36.59 207 LEU A C 1
ATOM 1688 O O . LEU A 1 207 ? -11.665 29.487 -3.247 1.00 36.59 207 LEU A O 1
ATOM 1692 N N . ILE A 1 208 ? -11.648 31.523 -4.199 1.00 43.16 208 ILE A N 1
ATOM 1693 C CA . ILE A 1 208 ? -10.558 32.072 -3.397 1.00 43.16 208 ILE A CA 1
ATOM 1694 C C . ILE A 1 208 ? -11.060 32.078 -1.944 1.00 43.16 208 ILE A C 1
ATOM 1696 O O . ILE A 1 208 ? -12.131 32.645 -1.702 1.00 43.16 208 ILE A O 1
ATOM 1700 N N . PRO A 1 209 ? -10.351 31.451 -0.987 1.00 42.09 209 PRO A N 1
ATOM 1701 C CA . PRO A 1 209 ? -10.779 31.474 0.402 1.00 42.09 209 PRO A CA 1
ATOM 1702 C C . PRO A 1 209 ? -10.881 32.933 0.874 1.00 42.09 209 PRO A C 1
ATOM 1704 O O . PRO A 1 209 ? -10.009 33.743 0.539 1.00 42.09 209 PRO A O 1
ATOM 1707 N N . PRO A 1 210 ? -11.942 33.307 1.613 1.00 41.81 210 PRO A N 1
ATOM 1708 C CA . PRO A 1 210 ? -12.092 34.671 2.099 1.00 41.81 210 PRO A CA 1
ATOM 1709 C C . PRO A 1 210 ? -10.888 35.046 2.967 1.00 41.81 210 PRO A C 1
ATOM 1711 O O . PRO A 1 210 ? -10.412 34.230 3.759 1.00 41.81 210 PRO A O 1
ATOM 1714 N N . GLU A 1 211 ? -10.393 36.280 2.809 1.00 34.59 211 GLU A N 1
ATOM 1715 C CA . GLU A 1 211 ? -9.220 36.746 3.548 1.00 34.59 211 GLU A CA 1
ATOM 1716 C C . GLU A 1 211 ? -9.382 36.510 5.062 1.00 34.59 211 GLU A C 1
ATOM 1718 O O . GLU A 1 211 ? -10.454 36.773 5.627 1.00 34.59 211 GLU A O 1
ATOM 1723 N N . PRO A 1 212 ? -8.323 36.044 5.751 1.00 36.34 212 PRO A N 1
ATOM 1724 C CA . PRO A 1 212 ? -8.371 35.852 7.189 1.00 36.34 212 PRO A CA 1
ATOM 1725 C C . PRO A 1 212 ? -8.680 37.186 7.874 1.00 36.34 212 PRO A C 1
ATOM 1727 O O . PRO A 1 212 ? -7.990 38.188 7.669 1.00 36.34 212 PRO A O 1
ATOM 1730 N N . ARG A 1 213 ? -9.721 37.199 8.719 1.00 38.56 213 ARG A N 1
ATOM 1731 C CA . ARG A 1 213 ? -10.072 38.371 9.530 1.00 38.56 213 ARG A CA 1
ATOM 1732 C C . ARG A 1 213 ? -8.858 38.753 10.374 1.00 38.56 213 ARG A C 1
ATOM 1734 O O . ARG A 1 213 ? -8.477 38.027 11.291 1.00 38.56 213 ARG A O 1
ATOM 1741 N N . ARG A 1 214 ? -8.252 39.902 10.067 1.00 35.19 214 ARG A N 1
ATOM 1742 C CA . ARG A 1 214 ? -7.188 40.488 10.884 1.00 35.19 214 ARG A CA 1
ATOM 1743 C C . ARG A 1 214 ? -7.762 40.786 12.265 1.00 35.19 214 ARG A C 1
ATOM 1745 O O . ARG A 1 214 ? -8.542 41.722 12.422 1.00 35.19 214 ARG A O 1
ATOM 1752 N N . TYR A 1 215 ? -7.366 40.009 13.267 1.00 37.72 215 TYR A N 1
ATOM 1753 C CA . TYR A 1 215 ? -7.545 40.412 14.655 1.00 37.72 215 TYR A CA 1
ATOM 1754 C C . TYR A 1 215 ? -6.665 41.639 14.897 1.00 37.72 215 TYR A C 1
ATOM 1756 O O . TYR A 1 215 ? -5.438 41.544 14.962 1.00 37.72 215 TYR A O 1
ATOM 1764 N N . SER A 1 216 ? -7.294 42.808 14.993 1.00 39.56 216 SER A N 1
ATOM 1765 C CA . SER A 1 216 ? -6.651 44.017 15.488 1.00 39.56 216 SER A CA 1
ATOM 1766 C C . SER A 1 216 ? -6.225 43.769 16.932 1.00 39.56 216 SER A C 1
ATOM 1768 O O . SER A 1 216 ? -7.069 43.691 17.825 1.00 39.56 216 SER A O 1
ATOM 1770 N N . ARG A 1 217 ? -4.918 43.639 17.174 1.00 33.94 217 ARG A N 1
ATOM 1771 C CA . ARG A 1 217 ? -4.373 43.789 18.524 1.00 33.94 217 ARG A CA 1
ATOM 1772 C C . ARG A 1 217 ? -4.572 45.246 18.933 1.00 33.94 217 ARG A C 1
ATOM 1774 O O . ARG A 1 217 ? -3.850 46.125 18.472 1.00 33.94 217 ARG A O 1
ATOM 1781 N N . SER A 1 218 ? -5.578 45.499 19.760 1.00 38.09 218 SER A N 1
ATOM 1782 C CA . SER A 1 218 ? -5.632 46.701 20.580 1.00 38.09 218 SER A CA 1
ATOM 1783 C C . SER A 1 218 ? -4.485 46.617 21.584 1.00 38.09 218 SER A C 1
ATOM 1785 O O . SER A 1 218 ? -4.496 45.753 22.459 1.00 38.09 218 SER A O 1
ATOM 1787 N N . ASN A 1 219 ? -3.475 47.467 21.413 1.00 40.03 219 ASN A N 1
ATOM 1788 C CA . ASN A 1 219 ? -2.475 47.703 22.443 1.00 40.03 219 ASN A CA 1
ATOM 1789 C C . ASN A 1 219 ? -3.140 48.469 23.592 1.00 40.03 219 ASN A C 1
ATOM 1791 O O . ASN A 1 219 ? -3.708 49.540 23.371 1.00 40.03 219 ASN A O 1
ATOM 1795 N N . SER A 1 220 ? -3.026 47.921 24.793 1.00 45.06 220 SER A N 1
ATOM 1796 C CA . SER A 1 220 ? -3.184 48.609 26.073 1.00 45.06 220 SER A CA 1
ATOM 1797 C C . SER A 1 220 ? -2.023 48.197 26.954 1.00 45.06 220 SER A C 1
ATOM 1799 O O . SER A 1 220 ? -1.762 46.971 26.972 1.00 45.06 220 SER A O 1
#

Organism: Penicillium citrinum (NCBI:txid5077)

Foldseek 3Di:
DPPDPPPDPDDPDPVVDDPPPLVVLLVVLVVCLVVVPVVVSSVVVNVVSVVVVVVQVVLQVVADPPADSVLSVVLVVLVVVLVCCVVVHQPQLANLCSVLSNVCRRVVVDHQDPPQWKWKWASSDTPDDTDHDDVVVVVVVLCVRAVVDDPSSHGRIDIPRAWDWADDPPDPDTDIDHPDVPPVDPDPDDDPVVVCCVVVVVPDDDDDPPDPPDDPPDDD

Sequence (220 aa):
MNDIPKSWNWSPDELDLDTDDIDAHIARNKERIEDGILPRLFEIRLREYEKKKAYRDQMISSEPKGLSMSVITRLTSLKDMKKILEKNGDENEQLSNVNALIKAYRERTLDWSQDGKVTYWYKGTQLCQPRDFIIEELIELNRKYNPEKKHNEGKGFWVEGIWFEVRVPGSPNGIKMEFLEDTGANTMSIYSSDLETLINGTGVPGLIPPEPRRYSRSNS

Secondary structure (DSSP, 8-state):
---S-TT----SS-TTS-TT-HHHHHHHHHHHHHTTSSHHHHHHHHHHHHHHHHHHHHHHHTS-TT--HHHHHHHHHHHHHHHHHHHH--TTS-HHHHHHHHHHHHTTSS---TT--BEEEETTEE-SSSB---HHHHHHHHHHH-TT-GGG--SSEEEES-EEEEEPTT-S-EEEEE----TTSS-----HHHHHHHHTT------PPPPP--------

pLDDT: mean 72.93, std 20.46, range [30.08, 96.81]

Radius of gyration: 23.52 Å; chains: 1; bounding box: 43×66×66 Å